Protein AF-A0A1F9LXV4-F1 (afdb_monomer_lite)

Foldseek 3Di:
DEAQEEEEAAAAEFEQCAPAPPDHGDASYEHAPPYDHHYPDDHYQDYPNYSYYHDPHADPLVVVLVLQVVQAPEEDQEADEQDEEADPVGAGEYEYQLCPHDPQSEHHYANYAYAAEYRYEGEYEYHHAAHYQAEYGYAAEYEYADDDPDAHEDAADYHYYHYYYYYHRYYYHHHVVSHVVNVVSRPSDDPPDDDDD

pLDDT: mean 82.82, std 13.89, range [36.34, 96.94]

Structure (mmCIF, N/CA/C/O backbone):
data_AF-A0A1F9LXV4-F1
#
_entry.id   AF-A0A1F9LXV4-F1
#
loop_
_atom_site.group_PDB
_atom_site.id
_atom_site.type_symbol
_atom_site.label_atom_id
_atom_site.label_alt_id
_atom_site.label_comp_id
_atom_site.label_asym_id
_atom_site.label_entity_id
_atom_site.label_seq_id
_atom_site.pdbx_PDB_ins_code
_atom_site.Cartn_x
_atom_site.Cartn_y
_atom_site.Cartn_z
_atom_site.occupancy
_atom_site.B_iso_or_equiv
_atom_site.auth_seq_id
_atom_site.auth_comp_id
_atom_site.auth_asym_id
_atom_site.auth_atom_id
_atom_site.pdbx_PDB_model_num
ATOM 1 N N . MET A 1 1 ? 3.860 -2.099 -8.292 1.00 78.19 1 MET A N 1
ATOM 2 C CA . MET A 1 1 ? 3.166 -0.912 -7.741 1.00 78.19 1 MET A CA 1
ATOM 3 C C . MET A 1 1 ? 2.270 -0.322 -8.818 1.00 78.19 1 MET A C 1
ATOM 5 O O . MET A 1 1 ? 2.638 -0.423 -9.981 1.00 78.19 1 MET A O 1
ATOM 9 N N . TYR A 1 2 ? 1.124 0.257 -8.463 1.00 79.62 2 TYR A N 1
ATOM 10 C CA . TYR A 1 2 ? 0.262 1.000 -9.390 1.00 79.62 2 TYR A CA 1
ATOM 11 C C . TYR A 1 2 ? -0.069 2.390 -8.835 1.00 79.62 2 TYR A C 1
ATOM 13 O O . TYR A 1 2 ? -0.392 2.497 -7.650 1.00 79.62 2 TYR A O 1
ATOM 21 N N . GLY A 1 3 ? -0.008 3.411 -9.693 1.00 72.38 3 GLY A N 1
ATOM 22 C CA . GLY A 1 3 ? -0.445 4.777 -9.396 1.00 72.38 3 GLY A CA 1
ATOM 23 C C . GLY A 1 3 ? -0.508 5.640 -10.657 1.00 72.38 3 GLY A C 1
ATOM 24 O O . GLY A 1 3 ? 0.256 5.417 -11.595 1.00 72.38 3 GLY A O 1
ATOM 25 N N . GLN A 1 4 ? -1.401 6.633 -10.691 1.00 63.88 4 GLN A N 1
ATOM 26 C CA . GLN A 1 4 ? -1.483 7.579 -11.811 1.00 63.88 4 GLN A CA 1
ATOM 27 C C . GLN A 1 4 ? -0.266 8.496 -11.904 1.00 63.88 4 GLN A C 1
ATOM 29 O O . GLN A 1 4 ? 0.018 8.992 -12.972 1.00 63.88 4 GLN A O 1
ATOM 34 N N . SER A 1 5 ? 0.490 8.732 -10.843 1.00 68.25 5 SER A N 1
ATOM 35 C CA . SER A 1 5 ? 1.807 9.358 -10.916 1.00 68.25 5 SER A CA 1
ATOM 36 C C . SER A 1 5 ? 2.632 8.900 -9.724 1.00 68.25 5 SER A C 1
ATOM 38 O O . SER A 1 5 ? 2.104 8.680 -8.633 1.00 68.25 5 SER A O 1
ATOM 40 N N . VAL A 1 6 ? 3.927 8.690 -9.933 1.00 69.75 6 VAL A N 1
ATOM 41 C CA . VAL A 1 6 ? 4.839 8.319 -8.850 1.00 69.75 6 VAL A CA 1
ATOM 42 C C . VAL A 1 6 ? 5.909 9.391 -8.781 1.00 69.75 6 VAL A C 1
ATOM 44 O O . VAL A 1 6 ? 6.641 9.613 -9.747 1.00 69.75 6 VAL A O 1
ATOM 47 N N . THR A 1 7 ? 5.976 10.049 -7.632 1.00 74.94 7 THR A N 1
ATOM 48 C CA . THR A 1 7 ? 6.984 11.058 -7.331 1.00 74.94 7 THR A CA 1
ATOM 49 C C . THR A 1 7 ? 7.929 10.467 -6.309 1.00 74.94 7 THR A C 1
ATOM 51 O O . THR A 1 7 ?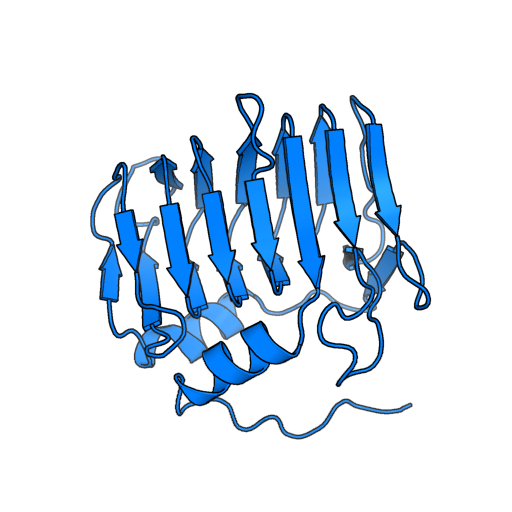 7.496 10.027 -5.247 1.00 74.94 7 THR A O 1
ATOM 54 N N . GLY A 1 8 ? 9.224 10.438 -6.607 1.00 67.06 8 GLY A N 1
ATOM 55 C CA . GLY A 1 8 ? 10.209 9.946 -5.650 1.00 67.06 8 GLY A CA 1
ATOM 56 C C . GLY A 1 8 ? 11.280 10.977 -5.324 1.00 67.06 8 GLY A C 1
ATOM 57 O O . GLY A 1 8 ? 11.899 11.564 -6.219 1.00 67.06 8 GLY A O 1
ATOM 58 N N . ASN A 1 9 ? 11.524 11.167 -4.029 1.00 70.25 9 ASN A N 1
ATOM 59 C CA . ASN A 1 9 ? 12.554 12.052 -3.502 1.00 70.25 9 ASN A CA 1
ATOM 60 C C . ASN A 1 9 ? 13.390 11.322 -2.436 1.00 70.25 9 ASN A C 1
ATOM 62 O O . ASN A 1 9 ? 12.967 11.158 -1.297 1.00 70.25 9 ASN A O 1
ATOM 66 N N . GLY A 1 10 ? 14.584 10.851 -2.801 1.00 72.50 10 GLY A N 1
ATOM 67 C CA . GLY A 1 10 ? 15.465 10.097 -1.902 1.00 72.50 10 GLY A CA 1
ATOM 68 C C . GLY A 1 10 ? 15.983 8.800 -2.522 1.00 72.50 10 GLY A C 1
ATOM 69 O O . GLY A 1 10 ? 16.285 8.770 -3.712 1.00 72.50 10 GLY A O 1
ATOM 70 N N . ASN A 1 11 ? 16.107 7.751 -1.703 1.00 77.88 11 ASN A N 1
ATOM 71 C CA . ASN A 1 11 ? 16.513 6.399 -2.093 1.00 77.88 11 ASN A CA 1
ATOM 72 C C . ASN A 1 11 ? 15.273 5.501 -2.161 1.00 77.88 11 ASN A C 1
ATOM 74 O O . ASN A 1 11 ? 14.955 4.783 -1.209 1.00 77.88 11 ASN A O 1
ATOM 78 N N . VAL A 1 12 ? 14.574 5.565 -3.290 1.00 81.69 12 VAL A N 1
ATOM 79 C CA . VAL A 1 12 ? 13.338 4.813 -3.515 1.00 81.69 12 VAL A CA 1
ATOM 80 C C . VAL A 1 12 ? 13.623 3.628 -4.432 1.00 81.69 12 VAL A C 1
ATOM 82 O O . VAL A 1 12 ? 14.219 3.785 -5.500 1.00 81.69 12 VAL A O 1
ATOM 85 N N . SER A 1 13 ? 13.185 2.438 -4.029 1.00 86.81 13 SER A N 1
ATOM 86 C CA . SER A 1 13 ? 13.331 1.206 -4.804 1.00 86.81 13 SER A CA 1
ATOM 87 C C . SER A 1 13 ? 11.993 0.498 -4.948 1.00 86.81 13 SER A C 1
ATOM 89 O O . SER A 1 13 ? 11.405 0.060 -3.964 1.00 86.81 13 SER A O 1
ATOM 91 N N . VAL A 1 14 ? 11.529 0.336 -6.182 1.00 86.88 14 VAL A N 1
ATOM 92 C CA . VAL A 1 14 ? 10.368 -0.490 -6.515 1.00 86.88 14 VAL A CA 1
ATOM 93 C C . VAL A 1 14 ? 10.850 -1.676 -7.341 1.00 86.88 14 VAL A C 1
ATOM 95 O O . VAL A 1 14 ? 11.444 -1.511 -8.409 1.00 86.88 14 VAL A O 1
ATOM 98 N N . VAL A 1 15 ? 10.609 -2.885 -6.846 1.00 89.62 15 VAL A N 1
ATOM 99 C CA . VAL A 1 15 ? 11.052 -4.132 -7.468 1.00 89.62 15 VAL A CA 1
ATOM 100 C C . VAL A 1 15 ? 9.829 -4.953 -7.853 1.00 89.62 15 VAL A C 1
ATOM 102 O O . VAL A 1 15 ? 9.020 -5.310 -7.003 1.00 89.62 15 VAL A O 1
ATOM 105 N N . GLY A 1 16 ? 9.686 -5.242 -9.145 1.00 87.12 16 GLY A N 1
ATOM 106 C CA . GLY A 1 16 ? 8.601 -6.067 -9.688 1.00 87.12 16 GLY A CA 1
ATOM 107 C C . GLY A 1 16 ? 8.964 -7.544 -9.864 1.00 87.12 16 GLY A C 1
ATOM 108 O O . GLY A 1 16 ? 8.101 -8.349 -10.211 1.00 87.12 16 GLY A O 1
ATOM 109 N N . ASN A 1 17 ? 10.227 -7.917 -9.632 1.00 88.38 17 ASN A N 1
ATOM 110 C CA . ASN A 1 17 ? 10.606 -9.325 -9.554 1.00 88.38 17 ASN A CA 1
ATOM 111 C C . ASN A 1 17 ? 9.899 -9.983 -8.377 1.00 88.38 17 ASN A C 1
ATOM 113 O O . ASN A 1 17 ? 9.922 -9.428 -7.281 1.00 88.38 17 ASN A O 1
ATOM 117 N N . ASP A 1 18 ? 9.308 -11.156 -8.601 1.00 90.38 18 ASP A N 1
ATOM 118 C CA . ASP A 1 18 ? 8.672 -11.890 -7.513 1.00 90.38 18 ASP A CA 1
ATOM 119 C C . ASP A 1 18 ? 9.720 -12.357 -6.503 1.00 90.38 18 ASP A C 1
ATOM 121 O O . ASP A 1 18 ? 10.547 -13.220 -6.798 1.00 90.38 18 ASP A O 1
ATOM 125 N N . ASN A 1 19 ? 9.663 -11.792 -5.300 1.00 90.19 19 ASN A N 1
ATOM 126 C CA . ASN A 1 19 ? 10.529 -12.156 -4.189 1.00 90.19 19 ASN A CA 1
ATOM 127 C C . ASN A 1 19 ? 10.299 -13.605 -3.734 1.00 90.19 19 ASN A C 1
ATOM 129 O O . ASN A 1 19 ? 11.235 -14.258 -3.273 1.00 90.19 19 ASN A O 1
ATOM 133 N N . CYS A 1 20 ? 9.080 -14.130 -3.907 1.00 90.44 20 CYS A N 1
ATOM 134 C CA . CYS A 1 20 ? 8.782 -15.518 -3.567 1.00 90.44 20 CYS A CA 1
ATOM 135 C C . CYS A 1 20 ? 9.197 -16.515 -4.665 1.00 90.44 20 CYS A C 1
ATOM 137 O O . CYS A 1 20 ? 9.366 -17.704 -4.391 1.00 90.44 20 CYS A O 1
ATOM 139 N N . GLY A 1 21 ? 9.365 -16.051 -5.907 1.00 89.19 21 GLY A N 1
ATOM 140 C CA . GLY A 1 21 ? 9.693 -16.886 -7.065 1.00 89.19 21 GLY A CA 1
ATOM 141 C C . GLY A 1 21 ? 8.620 -17.919 -7.436 1.00 89.19 21 GLY A C 1
ATOM 142 O O . GLY A 1 21 ? 8.941 -18.914 -8.086 1.00 89.19 21 GLY A O 1
ATOM 143 N N . VAL A 1 22 ? 7.372 -17.717 -7.002 1.00 88.69 22 VAL A N 1
ATOM 144 C CA . VAL A 1 22 ? 6.237 -18.616 -7.271 1.00 88.69 22 VAL A CA 1
ATOM 145 C C . VAL A 1 22 ? 5.436 -18.141 -8.476 1.00 88.69 22 VAL A C 1
ATOM 147 O O . VAL A 1 22 ? 5.021 -18.957 -9.297 1.00 88.69 22 VAL A O 1
ATOM 150 N N . GLU A 1 23 ? 5.240 -16.832 -8.598 1.00 90.00 23 GLU A N 1
ATOM 151 C CA . GLU A 1 23 ? 4.555 -16.215 -9.728 1.00 90.00 23 GLU A CA 1
ATOM 152 C C . GLU A 1 23 ? 5.561 -15.546 -10.668 1.00 90.00 23 GLU A C 1
ATOM 154 O O . GLU A 1 23 ? 6.729 -15.321 -10.343 1.00 90.00 23 GLU A O 1
ATOM 159 N N . SER A 1 24 ? 5.103 -15.211 -11.873 1.00 89.31 24 SER A N 1
ATOM 160 C CA . SER A 1 24 ? 5.925 -14.435 -12.803 1.00 89.31 24 SER A CA 1
ATOM 161 C C . SER A 1 24 ? 6.182 -13.028 -12.260 1.00 89.31 24 SER A C 1
ATOM 163 O O . SER A 1 24 ? 5.300 -12.417 -11.651 1.00 89.31 24 SER A O 1
ATOM 165 N N . SER A 1 25 ? 7.373 -12.492 -12.537 1.00 88.62 25 SER A N 1
ATOM 166 C CA . SER A 1 25 ? 7.667 -11.080 -12.295 1.00 88.62 25 SER A CA 1
ATOM 167 C C . SER A 1 25 ? 6.644 -10.189 -12.998 1.00 88.62 25 SER A C 1
ATOM 169 O O . SER A 1 25 ? 6.208 -10.475 -14.115 1.00 88.62 25 SER A O 1
ATOM 171 N N . VAL A 1 26 ? 6.306 -9.075 -12.360 1.00 87.56 26 VAL A N 1
ATOM 172 C CA . VAL A 1 26 ? 5.416 -8.043 -12.899 1.00 87.56 26 VAL A CA 1
ATOM 173 C C . VAL A 1 26 ? 6.212 -6.778 -13.203 1.00 87.56 26 VAL A C 1
ATOM 175 O O . VAL A 1 26 ? 7.309 -6.606 -12.662 1.00 87.56 26 VAL A O 1
ATOM 178 N N . PRO A 1 27 ? 5.711 -5.866 -14.050 1.00 86.81 27 PRO A N 1
ATOM 179 C CA . PRO A 1 27 ? 6.310 -4.545 -14.167 1.00 86.81 27 PRO A CA 1
ATOM 180 C C . PRO A 1 27 ? 6.423 -3.879 -12.792 1.00 86.81 27 PRO A C 1
ATOM 182 O O . PRO A 1 27 ? 5.498 -3.970 -11.979 1.00 86.81 27 PRO A O 1
ATOM 185 N N . ALA A 1 28 ? 7.561 -3.243 -12.500 1.00 84.62 28 ALA A N 1
ATOM 186 C CA . ALA A 1 28 ? 7.785 -2.687 -11.163 1.00 84.62 28 ALA A CA 1
ATOM 187 C C . ALA A 1 28 ? 6.763 -1.585 -10.842 1.00 84.62 28 ALA A C 1
ATOM 189 O O . ALA A 1 28 ? 6.169 -1.583 -9.758 1.00 84.62 28 ALA A O 1
ATOM 190 N N . ILE A 1 29 ? 6.493 -0.707 -11.810 1.00 84.88 29 ILE A N 1
ATOM 191 C CA . ILE A 1 29 ? 5.460 0.325 -11.713 1.00 84.88 29 ILE A CA 1
ATOM 192 C C . ILE A 1 29 ? 4.517 0.239 -12.919 1.00 84.88 29 ILE A C 1
ATOM 194 O O . ILE A 1 29 ? 4.960 0.142 -14.059 1.00 84.88 29 ILE A O 1
ATOM 198 N N . ALA A 1 30 ? 3.215 0.277 -12.666 1.00 83.06 30 ALA A N 1
ATOM 199 C CA . ALA A 1 30 ? 2.183 0.437 -13.679 1.00 83.06 30 ALA A CA 1
ATOM 200 C C . ALA A 1 30 ? 1.536 1.819 -13.531 1.00 83.06 30 ALA A C 1
ATOM 202 O O . ALA A 1 30 ? 1.171 2.200 -12.417 1.00 83.06 30 ALA A O 1
ATOM 203 N N . PHE A 1 31 ? 1.392 2.536 -14.641 1.00 80.62 31 PHE A N 1
ATOM 204 C CA . PHE A 1 31 ? 0.785 3.863 -14.701 1.00 80.62 31 PHE A CA 1
ATOM 205 C C . PHE A 1 31 ? -0.498 3.854 -15.523 1.00 80.62 31 PHE A C 1
ATOM 207 O O . PHE A 1 31 ? -0.708 2.965 -16.349 1.00 80.62 31 PHE A O 1
ATOM 214 N N . ASP A 1 32 ? -1.317 4.886 -15.354 1.00 74.81 32 ASP A N 1
ATOM 215 C CA . ASP A 1 32 ? -2.310 5.232 -16.368 1.00 74.81 32 ASP A CA 1
ATOM 216 C C . ASP A 1 32 ? -1.620 5.872 -17.576 1.00 74.81 32 ASP A C 1
ATOM 218 O O . ASP A 1 32 ? -0.597 6.547 -17.445 1.00 74.81 32 ASP A O 1
ATOM 222 N N . LEU A 1 33 ? -2.183 5.655 -18.766 1.00 63.03 33 LEU A N 1
ATOM 223 C CA . LEU A 1 33 ? -1.659 6.193 -20.022 1.00 63.03 33 LEU A CA 1
ATOM 224 C C . LEU A 1 33 ? -1.307 7.687 -19.930 1.00 63.03 33 LEU A C 1
ATOM 226 O O . LEU A 1 33 ? -2.155 8.522 -19.616 1.00 63.03 33 LEU A O 1
ATOM 230 N N . GLY A 1 34 ? -0.071 8.020 -20.314 1.00 60.69 34 GLY A N 1
ATOM 231 C CA . GLY A 1 34 ? 0.407 9.402 -20.434 1.00 60.69 34 GLY A CA 1
ATOM 232 C C . GLY A 1 34 ? 1.034 9.976 -19.167 1.00 60.69 34 GLY A C 1
ATOM 233 O O . GLY A 1 34 ? 1.410 11.148 -19.158 1.00 60.69 34 GLY A O 1
ATOM 234 N N . GLN A 1 35 ? 1.169 9.166 -18.124 1.00 68.25 35 GLN A N 1
ATOM 235 C CA . GLN A 1 35 ? 1.754 9.590 -16.866 1.00 68.25 35 GLN A CA 1
ATOM 236 C C . GLN A 1 35 ? 3.246 9.274 -16.801 1.00 68.25 35 GLN A C 1
ATOM 238 O O . GLN A 1 35 ? 3.773 8.474 -17.572 1.00 68.25 35 GLN A O 1
ATOM 243 N N . SER A 1 36 ? 3.960 9.953 -15.905 1.00 63.91 36 SER A N 1
ATOM 244 C CA . SER A 1 36 ? 5.408 9.792 -15.788 1.00 63.91 36 SER A CA 1
ATOM 245 C C . SER A 1 36 ? 5.859 9.626 -14.345 1.00 63.91 36 SER A C 1
ATOM 247 O O . SER A 1 36 ? 5.224 10.096 -13.400 1.00 63.91 36 SER A O 1
ATOM 249 N N . LEU A 1 37 ? 6.988 8.938 -14.199 1.00 67.56 37 LEU A N 1
ATOM 250 C CA . LEU A 1 37 ? 7.777 8.931 -12.980 1.00 67.56 37 LEU A CA 1
ATOM 251 C C . LEU A 1 37 ? 8.529 10.266 -12.911 1.00 67.56 37 LEU A C 1
ATOM 253 O O . LEU A 1 37 ? 9.449 10.484 -13.703 1.00 67.56 37 LEU A O 1
ATOM 257 N N . CYS A 1 38 ? 8.149 11.163 -12.002 1.00 65.38 38 CYS A N 1
ATOM 258 C CA . CYS A 1 38 ? 8.914 12.385 -11.773 1.00 65.38 38 CYS A CA 1
ATOM 259 C C . CYS A 1 38 ? 9.860 12.181 -10.578 1.00 65.38 38 CYS A C 1
ATOM 261 O O . CYS A 1 38 ? 9.470 11.779 -9.482 1.00 65.38 38 CYS A O 1
ATOM 263 N N . CYS A 1 39 ? 11.154 12.406 -10.805 1.00 60.53 39 CYS A N 1
ATOM 264 C CA . CYS A 1 39 ? 12.191 12.125 -9.817 1.00 60.53 39 CYS A CA 1
ATOM 265 C C . CYS A 1 39 ? 12.846 13.432 -9.368 1.00 60.53 39 CYS A C 1
ATOM 267 O O . CYS A 1 39 ? 13.505 14.096 -10.167 1.00 60.53 39 CYS A O 1
ATOM 269 N N . GLY A 1 40 ? 12.714 13.768 -8.083 1.00 55.88 40 GLY A N 1
ATOM 270 C CA . GLY A 1 40 ? 13.579 14.744 -7.408 1.00 55.88 40 GLY A CA 1
ATOM 271 C C . GLY A 1 40 ? 14.869 14.116 -6.854 1.00 55.88 40 GLY A C 1
ATOM 272 O O . GLY A 1 40 ? 15.773 14.842 -6.449 1.00 55.88 40 GLY A O 1
ATOM 273 N N . GLY A 1 41 ? 14.972 12.775 -6.853 1.00 59.12 41 GLY A N 1
ATOM 274 C CA . GLY A 1 41 ? 16.120 12.001 -6.354 1.00 59.12 41 GLY A CA 1
ATOM 275 C C . GLY A 1 41 ? 16.340 10.651 -7.064 1.00 59.12 41 GLY A C 1
ATOM 276 O O . GLY A 1 41 ? 15.868 10.440 -8.181 1.00 59.12 41 GLY A O 1
ATOM 277 N N . SER A 1 42 ? 17.070 9.729 -6.422 1.00 67.88 42 SER A N 1
ATOM 278 C CA . SER A 1 42 ? 17.418 8.397 -6.951 1.00 67.88 42 SER A CA 1
ATOM 279 C C . SER A 1 42 ? 16.254 7.409 -6.813 1.00 67.88 42 SER A C 1
ATOM 281 O O . SER A 1 42 ? 16.203 6.604 -5.881 1.00 67.88 42 SER A O 1
ATOM 283 N N . VAL A 1 43 ? 15.312 7.457 -7.754 1.00 75.31 43 VAL A N 1
ATOM 284 C CA . VAL A 1 43 ? 14.244 6.454 -7.867 1.00 75.31 43 VAL A CA 1
ATOM 285 C C . VAL A 1 43 ? 14.691 5.321 -8.780 1.00 75.31 43 VAL A C 1
ATOM 287 O O . VAL A 1 43 ? 15.112 5.554 -9.912 1.00 75.31 43 VAL A O 1
ATOM 290 N N . SER A 1 44 ? 14.578 4.087 -8.299 1.00 83.75 44 SER A N 1
ATOM 291 C CA . SER A 1 44 ? 14.875 2.877 -9.062 1.00 83.75 44 SER A CA 1
ATOM 292 C C . SER A 1 44 ? 13.626 2.011 -9.198 1.00 83.75 44 SER A C 1
ATOM 294 O O . SER A 1 44 ? 12.978 1.670 -8.213 1.00 83.75 44 SER A O 1
ATOM 296 N N . ALA A 1 45 ? 13.285 1.659 -10.435 1.00 84.50 45 ALA A N 1
ATOM 297 C CA . ALA A 1 45 ? 12.219 0.722 -10.766 1.00 84.50 45 ALA A CA 1
ATOM 298 C C . ALA A 1 45 ? 12.841 -0.445 -11.541 1.00 84.50 45 ALA A C 1
ATOM 300 O O . ALA A 1 45 ? 13.417 -0.234 -12.609 1.00 84.50 45 ALA A O 1
ATOM 301 N N . THR A 1 46 ? 12.792 -1.664 -10.997 1.00 87.81 46 THR A N 1
ATOM 302 C CA . THR A 1 46 ? 13.493 -2.820 -11.584 1.00 87.81 46 THR A CA 1
ATOM 303 C C . THR A 1 46 ? 12.622 -4.070 -11.626 1.00 87.81 46 THR A C 1
ATOM 305 O O . THR A 1 46 ? 11.968 -4.432 -10.652 1.00 87.81 46 THR A O 1
ATOM 308 N N . SER A 1 47 ? 12.596 -4.747 -12.773 1.00 89.12 47 SER A N 1
ATOM 309 C CA . SER A 1 47 ? 11.952 -6.052 -12.942 1.00 89.12 47 SER A CA 1
ATOM 310 C C . SER A 1 47 ? 12.392 -6.690 -14.258 1.00 89.12 47 SER A C 1
ATOM 312 O O . SER A 1 47 ? 12.628 -5.984 -15.240 1.00 89.12 47 SER A O 1
ATOM 314 N N . SER A 1 48 ? 12.451 -8.021 -14.305 1.00 88.06 48 SER A N 1
ATOM 315 C CA . SER A 1 48 ? 12.634 -8.790 -15.539 1.00 88.06 48 SER A CA 1
ATOM 316 C C . SER A 1 48 ? 11.443 -8.668 -16.496 1.00 88.06 48 SER A C 1
ATOM 318 O O . SER A 1 48 ? 11.610 -8.882 -17.693 1.00 88.06 48 SER A O 1
ATOM 320 N N . ALA A 1 49 ? 10.269 -8.273 -15.995 1.00 84.94 49 ALA A N 1
ATOM 321 C CA . ALA A 1 49 ? 9.073 -7.999 -16.793 1.00 84.94 49 ALA A CA 1
ATOM 322 C C . ALA A 1 49 ? 8.965 -6.532 -17.260 1.00 84.94 49 ALA A C 1
ATOM 324 O O . ALA A 1 49 ? 7.969 -6.155 -17.873 1.00 84.94 49 ALA A O 1
ATOM 325 N N . GLY A 1 50 ? 9.983 -5.708 -16.985 1.00 85.81 50 GLY A N 1
ATOM 326 C CA . GLY A 1 50 ? 10.036 -4.292 -17.355 1.00 85.81 50 GLY A CA 1
ATOM 327 C C . GLY A 1 50 ? 9.958 -3.355 -16.149 1.00 85.81 50 GLY A C 1
ATOM 328 O O . GLY A 1 50 ? 9.265 -3.615 -15.168 1.00 85.81 50 GLY A O 1
ATOM 329 N N . ALA A 1 51 ? 10.688 -2.240 -16.203 1.00 83.69 51 ALA A N 1
ATOM 330 C CA . ALA A 1 51 ? 10.680 -1.252 -15.124 1.00 83.69 51 ALA A CA 1
ATOM 331 C C . ALA A 1 51 ? 9.298 -0.602 -14.963 1.00 83.69 51 ALA A C 1
ATOM 333 O O . ALA A 1 51 ? 8.797 -0.464 -13.847 1.00 83.69 51 ALA A O 1
ATOM 334 N N . THR A 1 52 ? 8.673 -0.240 -16.082 1.00 83.50 52 THR A N 1
ATOM 335 C CA . THR A 1 52 ? 7.391 0.460 -16.108 1.00 83.50 52 THR A CA 1
ATOM 336 C C . THR A 1 52 ? 6.479 -0.094 -17.200 1.00 83.50 52 THR A C 1
ATOM 338 O O . THR A 1 52 ? 6.959 -0.646 -18.193 1.00 83.50 52 THR A O 1
ATOM 341 N N . ILE A 1 53 ? 5.168 0.060 -17.026 1.00 84.06 53 ILE A N 1
ATOM 342 C CA . ILE A 1 53 ? 4.156 -0.211 -18.053 1.00 84.06 53 ILE A CA 1
ATOM 343 C C . ILE A 1 53 ? 3.059 0.856 -18.006 1.00 84.06 53 ILE A C 1
ATOM 345 O O . ILE A 1 53 ? 2.660 1.274 -16.920 1.00 84.06 53 ILE A O 1
ATOM 349 N N . ASP A 1 54 ? 2.539 1.240 -19.170 1.00 82.81 54 ASP A N 1
ATOM 350 C CA . ASP A 1 54 ? 1.328 2.054 -19.273 1.00 82.81 54 ASP A CA 1
ATOM 351 C C . ASP A 1 54 ? 0.112 1.142 -19.437 1.00 82.81 54 ASP A C 1
ATOM 353 O O . ASP A 1 54 ? 0.059 0.296 -20.339 1.00 82.81 54 ASP A O 1
ATOM 357 N N . LEU A 1 55 ? -0.879 1.301 -18.565 1.00 80.00 55 LEU A N 1
ATOM 358 C CA . LEU A 1 55 ? -2.132 0.570 -18.645 1.00 80.00 55 LEU A CA 1
ATOM 359 C C . LEU A 1 55 ? -3.072 1.228 -19.658 1.00 80.00 55 LEU A C 1
ATOM 361 O O . LEU A 1 55 ? -3.271 2.440 -19.617 1.00 80.00 55 LEU A O 1
ATOM 365 N N . PRO A 1 56 ? -3.730 0.438 -20.526 1.00 77.44 56 PRO A N 1
ATOM 366 C CA . PRO A 1 56 ? -4.601 0.961 -21.578 1.00 77.44 56 PRO A CA 1
ATOM 367 C C . PRO A 1 56 ? -5.873 1.645 -21.051 1.00 77.44 56 PRO A C 1
ATOM 369 O O . PRO A 1 56 ? -6.566 2.314 -21.815 1.00 77.44 56 PRO A O 1
ATOM 372 N N . ALA A 1 57 ? -6.202 1.447 -19.775 1.00 78.81 57 ALA A N 1
ATOM 373 C CA . ALA A 1 57 ? -7.282 2.112 -19.065 1.00 78.81 57 ALA A CA 1
ATOM 374 C C . ALA A 1 57 ? -6.952 2.166 -17.560 1.00 78.81 57 ALA A C 1
ATOM 376 O O . ALA A 1 57 ? -6.259 1.261 -17.080 1.00 78.81 57 ALA A O 1
ATOM 377 N N . PRO A 1 58 ? -7.477 3.163 -16.825 1.00 75.31 58 PRO A N 1
ATOM 378 C CA . PRO A 1 58 ? -7.336 3.242 -15.375 1.00 75.31 58 PRO A CA 1
ATOM 379 C C . PRO A 1 58 ? -7.877 2.011 -14.649 1.00 75.31 58 PRO A C 1
ATOM 381 O O . PRO A 1 58 ? -8.884 1.425 -15.063 1.00 75.31 58 PRO A O 1
ATOM 384 N N . LEU A 1 59 ? -7.243 1.640 -13.535 1.00 81.12 59 LEU A N 1
ATOM 385 C CA . LEU A 1 59 ? -7.791 0.635 -12.629 1.00 81.12 59 LEU A CA 1
ATOM 386 C C . LEU A 1 59 ? -8.899 1.254 -11.771 1.00 81.12 59 LEU A C 1
ATOM 388 O O . LEU A 1 59 ? -8.747 2.341 -11.217 1.00 81.12 59 LEU A O 1
ATOM 392 N N . ASP A 1 60 ? -10.005 0.528 -11.603 1.00 83.62 60 ASP A N 1
ATOM 393 C CA . ASP A 1 60 ? -11.088 0.919 -10.696 1.00 83.62 60 ASP A CA 1
ATOM 394 C C . ASP A 1 60 ? -10.701 0.643 -9.230 1.00 83.62 60 ASP A C 1
ATOM 396 O O . ASP A 1 60 ? -11.120 -0.342 -8.614 1.00 83.62 60 ASP A O 1
ATOM 400 N N . ILE A 1 61 ? -9.836 1.499 -8.677 1.00 85.00 61 ILE A N 1
ATOM 401 C CA . ILE A 1 61 ? -9.361 1.384 -7.292 1.00 85.00 61 ILE A CA 1
ATOM 402 C C . ILE A 1 61 ? -10.500 1.622 -6.297 1.00 85.00 61 ILE A C 1
ATOM 404 O O . ILE A 1 61 ? -10.604 0.900 -5.306 1.00 85.00 61 ILE A O 1
ATOM 408 N N . ALA A 1 62 ? -11.396 2.569 -6.577 1.00 83.69 62 ALA A N 1
ATOM 409 C CA . ALA A 1 62 ? -12.556 2.840 -5.732 1.00 83.69 62 ALA A CA 1
ATOM 410 C C . ALA A 1 62 ? -13.501 1.627 -5.654 1.00 83.69 62 ALA A C 1
ATOM 412 O O . ALA A 1 62 ? -13.892 1.214 -4.558 1.00 83.69 62 ALA A O 1
ATOM 413 N N . GLY A 1 63 ? -13.808 0.998 -6.793 1.00 83.31 63 GLY A N 1
ATOM 414 C CA . GLY A 1 63 ? -14.568 -0.250 -6.835 1.00 83.31 63 GLY A CA 1
ATOM 415 C C . GLY A 1 63 ? -13.847 -1.390 -6.118 1.00 83.31 63 GLY A C 1
ATOM 416 O O . GLY A 1 63 ? -14.478 -2.183 -5.415 1.00 83.31 63 GLY A O 1
ATOM 417 N N . ARG A 1 64 ? -12.511 -1.442 -6.205 1.00 85.44 64 ARG A N 1
ATOM 418 C CA . ARG A 1 64 ? -11.712 -2.429 -5.473 1.00 85.44 64 ARG A CA 1
ATOM 419 C C . ARG A 1 64 ? -11.789 -2.241 -3.961 1.00 85.44 64 ARG A C 1
ATOM 421 O O . ARG A 1 64 ? -12.031 -3.228 -3.267 1.00 85.44 64 ARG A O 1
ATOM 428 N N . VAL A 1 65 ? -11.643 -1.014 -3.461 1.00 86.31 65 VAL A N 1
ATOM 429 C CA . VAL A 1 65 ? -11.842 -0.673 -2.042 1.00 86.31 65 VAL A CA 1
ATOM 430 C C . VAL A 1 65 ? -13.230 -1.129 -1.593 1.00 86.31 65 VAL A C 1
ATOM 432 O O . VAL A 1 65 ? -13.332 -1.946 -0.680 1.00 86.31 65 VAL A O 1
ATOM 435 N N . ALA A 1 66 ? -14.282 -0.722 -2.310 1.00 85.56 66 ALA A N 1
ATOM 436 C CA . ALA A 1 66 ? -15.661 -1.085 -1.985 1.00 85.56 66 ALA A CA 1
ATOM 437 C C . ALA A 1 66 ? -15.900 -2.605 -1.962 1.00 85.56 66 ALA A C 1
ATOM 439 O O . ALA A 1 66 ? -16.634 -3.102 -1.109 1.00 85.56 66 ALA A O 1
ATOM 440 N N . SER A 1 67 ? -15.266 -3.357 -2.868 1.00 84.94 67 SER A N 1
ATOM 441 C CA . SER A 1 67 ? -15.391 -4.819 -2.911 1.00 84.94 67 SER A CA 1
ATOM 442 C C . SER A 1 67 ? -14.730 -5.529 -1.725 1.00 84.94 67 SER A C 1
ATOM 444 O O . SER A 1 67 ? -15.138 -6.636 -1.378 1.00 84.94 67 SER A O 1
ATOM 446 N N . LEU A 1 68 ? -13.731 -4.903 -1.093 1.00 85.19 68 LEU A N 1
ATOM 447 C CA . LEU A 1 68 ? -12.919 -5.525 -0.047 1.00 85.19 68 LEU A CA 1
ATOM 448 C C . LEU A 1 68 ? -13.267 -5.059 1.363 1.00 85.19 68 LEU A C 1
ATOM 450 O O . LEU A 1 68 ? -13.061 -5.829 2.301 1.00 85.19 68 LEU A O 1
ATOM 454 N N . THR A 1 69 ? -13.850 -3.867 1.520 1.00 85.19 69 THR A N 1
ATOM 455 C CA . THR A 1 69 ? -14.349 -3.359 2.809 1.00 85.19 69 THR A CA 1
ATOM 456 C C . THR A 1 69 ? -15.220 -4.371 3.573 1.00 85.19 69 THR A C 1
ATOM 458 O O . THR A 1 69 ? -15.016 -4.512 4.778 1.00 85.19 69 THR A O 1
ATOM 461 N N . PRO A 1 70 ? -16.126 -5.154 2.944 1.00 86.62 70 PRO A N 1
ATOM 462 C CA . PRO A 1 70 ? -16.922 -6.151 3.667 1.00 86.62 70 PRO A CA 1
ATOM 463 C C . PRO A 1 70 ? -16.103 -7.253 4.357 1.00 86.62 70 PRO A C 1
ATOM 465 O O . PRO A 1 70 ? -16.625 -7.932 5.235 1.00 86.62 70 PRO A O 1
ATOM 468 N N . SER A 1 71 ? -14.840 -7.441 3.965 1.00 85.69 71 SER A N 1
ATOM 469 C CA . SER A 1 71 ? -13.944 -8.461 4.523 1.00 85.69 71 SER A CA 1
ATOM 470 C C . SER A 1 71 ? -13.064 -7.943 5.663 1.00 85.69 71 SER A C 1
ATOM 472 O O . SER A 1 71 ? -12.178 -8.669 6.111 1.00 85.69 71 SER A O 1
ATOM 474 N N . GLN A 1 72 ? -13.270 -6.700 6.114 1.00 89.75 72 GLN A N 1
ATOM 475 C CA . GLN A 1 72 ? -12.488 -6.096 7.191 1.00 89.75 72 GLN A CA 1
ATOM 476 C C . GLN A 1 72 ? -12.556 -6.921 8.486 1.00 89.75 72 GLN A C 1
ATOM 478 O O . GLN A 1 72 ? -13.629 -7.307 8.951 1.00 89.75 72 GLN A O 1
ATOM 483 N N . THR A 1 73 ? -11.395 -7.169 9.081 1.00 92.25 73 THR A N 1
ATOM 484 C CA . THR A 1 73 ? -11.239 -7.779 10.408 1.00 92.25 73 THR A CA 1
ATOM 485 C C . THR A 1 73 ? -10.910 -6.737 11.466 1.00 92.25 73 THR A C 1
ATOM 487 O O . THR A 1 73 ? -11.219 -6.937 12.637 1.00 92.25 73 THR A O 1
ATOM 490 N N . ASP A 1 74 ? -10.302 -5.629 11.046 1.00 94.31 74 ASP A N 1
ATOM 491 C CA . ASP A 1 74 ? -9.818 -4.558 11.902 1.00 94.31 74 ASP A CA 1
ATOM 492 C C . ASP A 1 74 ? -10.196 -3.212 11.278 1.00 94.31 74 ASP A C 1
ATOM 494 O O . ASP A 1 74 ? -10.151 -3.052 10.056 1.00 94.31 74 ASP A O 1
ATOM 498 N N . VAL A 1 75 ? -10.579 -2.247 12.117 1.00 94.75 75 VAL A N 1
ATOM 499 C CA . VAL A 1 75 ? -10.973 -0.904 11.677 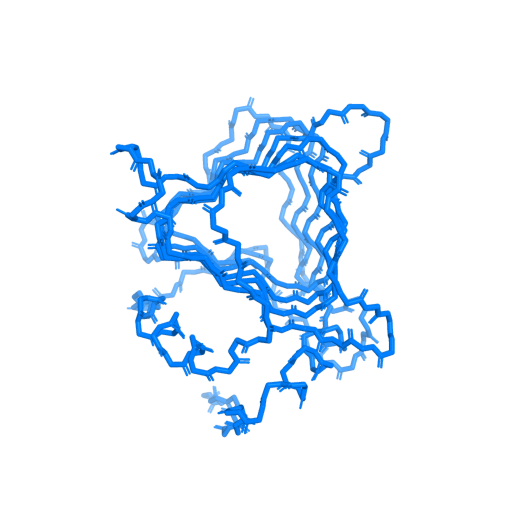1.00 94.75 75 VAL A CA 1
ATOM 500 C C . VAL A 1 75 ? -10.123 0.134 12.393 1.00 94.75 75 VAL A C 1
ATOM 502 O O . VAL A 1 75 ? -10.069 0.155 13.623 1.00 94.75 75 VAL A O 1
ATOM 505 N N . ILE A 1 76 ? -9.478 1.001 11.617 1.00 94.75 76 ILE A N 1
ATOM 506 C CA . ILE A 1 76 ? -8.758 2.172 12.115 1.00 94.75 76 ILE A CA 1
ATOM 507 C C . ILE A 1 76 ? -9.727 3.350 12.128 1.00 94.75 76 ILE A C 1
ATOM 509 O O . ILE A 1 76 ? -10.338 3.670 11.108 1.00 94.75 76 ILE A O 1
ATOM 513 N N . THR A 1 77 ? -9.868 3.990 13.287 1.00 94.44 77 THR A N 1
ATOM 514 C CA . THR A 1 77 ? -10.814 5.099 13.500 1.00 94.44 77 THR A CA 1
ATOM 515 C C . THR A 1 77 ? -10.139 6.405 13.914 1.00 94.44 77 THR A C 1
ATOM 517 O O . THR A 1 77 ? -10.834 7.343 14.291 1.00 94.44 77 THR A O 1
ATOM 520 N N . ALA A 1 78 ? -8.809 6.447 13.929 1.00 93.69 78 ALA A N 1
ATOM 521 C CA . ALA A 1 78 ? -8.014 7.630 14.229 1.00 93.69 78 ALA A CA 1
ATOM 522 C C . ALA A 1 78 ? -6.569 7.407 13.774 1.00 93.69 78 ALA A C 1
ATOM 524 O O . ALA A 1 78 ? -6.120 6.258 13.693 1.00 93.69 78 ALA A O 1
ATOM 525 N N . ASP A 1 79 ? -5.850 8.505 13.570 1.00 94.69 79 ASP A N 1
ATOM 526 C CA . ASP A 1 79 ? -4.402 8.500 13.379 1.00 94.69 79 ASP A CA 1
ATOM 527 C C . ASP A 1 79 ? -3.707 7.821 14.553 1.00 94.69 79 ASP A C 1
ATOM 529 O O . ASP A 1 79 ? -4.145 7.893 15.712 1.00 94.69 79 ASP A O 1
ATOM 533 N N . ALA A 1 80 ? -2.614 7.127 14.259 1.00 92.62 80 ALA A N 1
ATOM 534 C CA . ALA A 1 80 ? -2.016 6.252 15.246 1.00 92.62 80 ALA A CA 1
ATOM 535 C C . ALA A 1 80 ? -0.534 5.991 15.011 1.00 92.62 80 ALA A C 1
ATOM 537 O O . ALA A 1 80 ? -0.001 6.053 13.905 1.00 92.62 80 ALA A O 1
ATOM 538 N N . ASN A 1 81 ? 0.133 5.638 16.108 1.00 93.56 81 ASN A N 1
ATOM 539 C CA . ASN A 1 81 ? 1.559 5.369 16.133 1.00 93.56 81 ASN A CA 1
ATOM 540 C C . ASN A 1 81 ? 1.825 3.961 16.676 1.00 93.56 81 ASN A C 1
ATOM 542 O O . ASN A 1 81 ? 1.150 3.519 17.606 1.00 93.56 81 ASN A O 1
ATOM 546 N N . ASN A 1 82 ? 2.862 3.301 16.162 1.00 92.75 82 ASN A N 1
ATOM 547 C CA . ASN A 1 82 ? 3.371 2.007 16.624 1.00 92.75 82 ASN A CA 1
ATOM 548 C C . ASN A 1 82 ? 2.318 0.887 16.601 1.00 92.75 82 ASN A C 1
ATOM 550 O O . ASN A 1 82 ? 2.196 0.107 17.549 1.00 92.75 82 ASN A O 1
ATOM 554 N N . LEU A 1 83 ? 1.543 0.819 15.518 1.00 93.81 83 LEU A N 1
ATOM 555 C CA . LEU A 1 83 ? 0.506 -0.191 15.344 1.00 93.81 83 LEU A CA 1
ATOM 556 C C . LEU A 1 83 ? 1.064 -1.497 14.775 1.00 93.81 83 LEU A C 1
ATOM 558 O O . LEU A 1 83 ? 1.963 -1.506 13.934 1.00 93.81 83 LEU A O 1
ATOM 562 N N . THR A 1 84 ? 0.486 -2.612 15.222 1.00 95.88 84 THR A N 1
ATOM 563 C CA . THR A 1 84 ? 0.741 -3.947 14.671 1.00 95.88 84 THR A CA 1
ATOM 564 C C . THR A 1 84 ? -0.573 -4.619 14.300 1.00 95.88 84 THR A C 1
ATOM 566 O O . THR A 1 84 ? -1.440 -4.766 15.159 1.00 95.88 84 THR A O 1
ATOM 569 N N . TYR A 1 85 ? -0.699 -5.068 13.049 1.00 96.00 85 TYR A N 1
ATOM 570 C CA . TYR A 1 85 ? -1.863 -5.818 12.570 1.00 96.00 85 TYR A CA 1
ATOM 571 C C . TYR A 1 85 ? -1.480 -7.190 12.032 1.00 96.00 85 TYR A C 1
ATOM 573 O O . TYR A 1 85 ? -0.672 -7.315 11.113 1.00 96.00 85 TYR A O 1
ATOM 581 N N . GLY A 1 86 ? -2.114 -8.229 12.567 1.00 95.25 86 GLY A N 1
ATOM 582 C CA . GLY A 1 86 ? -1.863 -9.598 12.140 1.00 95.25 86 GLY A CA 1
ATOM 583 C C . GLY A 1 86 ? -0.456 -10.101 12.468 1.00 95.25 86 GLY A C 1
ATOM 584 O O . GLY A 1 86 ? 0.279 -9.540 13.280 1.00 95.25 86 GLY A O 1
ATOM 585 N N . SER A 1 87 ? -0.099 -11.219 11.848 1.00 95.44 87 SER A N 1
ATOM 586 C CA . SER A 1 87 ? 1.195 -11.883 11.982 1.00 95.44 87 SER A CA 1
ATOM 587 C C . SER A 1 87 ? 1.466 -12.775 10.768 1.00 95.44 87 SER A C 1
ATOM 589 O O . SER A 1 87 ? 0.569 -13.036 9.968 1.00 95.44 87 SER A O 1
ATOM 591 N N . ALA A 1 88 ? 2.670 -13.347 10.680 1.00 93.44 88 ALA A N 1
ATOM 592 C CA . ALA A 1 88 ? 3.042 -14.298 9.626 1.00 93.44 88 ALA A CA 1
ATOM 593 C C . ALA A 1 88 ? 2.140 -15.552 9.541 1.00 93.44 88 ALA A C 1
ATOM 595 O O 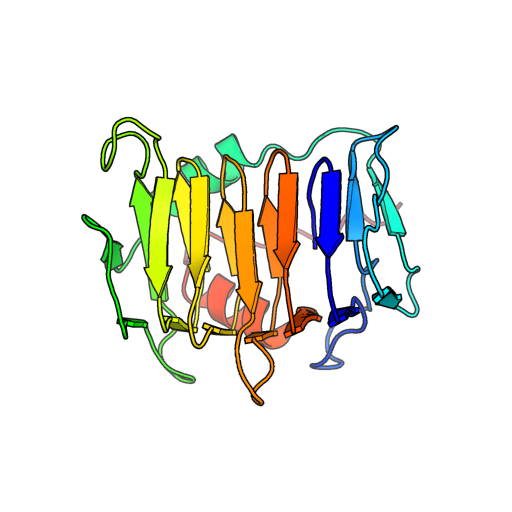. ALA A 1 88 ? 2.211 -16.298 8.563 1.00 93.44 88 ALA A O 1
ATOM 596 N N . THR A 1 89 ? 1.302 -15.802 10.552 1.00 92.81 89 THR A N 1
ATOM 597 C CA . THR A 1 89 ? 0.325 -16.901 10.593 1.00 92.81 89 THR A CA 1
ATOM 598 C C . THR A 1 89 ? -1.131 -16.429 10.654 1.00 92.81 89 THR A C 1
ATOM 600 O O . THR A 1 89 ? -2.029 -17.265 10.644 1.00 92.81 89 THR A O 1
ATOM 603 N N . ASP A 1 90 ? -1.378 -15.121 10.732 1.00 93.44 90 ASP A N 1
ATOM 604 C CA . ASP A 1 90 ? -2.710 -14.530 10.909 1.00 93.44 90 ASP A CA 1
ATOM 605 C C . ASP A 1 90 ? -2.801 -13.216 10.125 1.00 93.44 90 ASP A C 1
ATOM 607 O O . ASP A 1 90 ? -2.468 -12.149 10.639 1.00 93.44 90 ASP A O 1
ATOM 611 N N . TYR A 1 91 ? -3.189 -13.305 8.853 1.00 94.62 91 TYR A N 1
ATOM 612 C CA . TYR A 1 91 ? -3.289 -12.148 7.963 1.00 94.62 91 TYR A CA 1
ATOM 613 C C . TYR A 1 91 ? -4.639 -11.467 8.171 1.00 94.62 91 TYR A C 1
ATOM 615 O O . TYR A 1 91 ? -5.675 -12.128 8.231 1.00 94.62 91 TYR A O 1
ATOM 623 N N . ARG A 1 92 ? -4.626 -10.138 8.253 1.00 94.38 92 ARG A N 1
ATOM 624 C CA . ARG A 1 92 ? -5.791 -9.317 8.591 1.00 94.38 92 ARG A CA 1
ATOM 625 C C . ARG A 1 92 ? -6.205 -8.417 7.437 1.00 94.38 92 ARG A C 1
ATOM 627 O O . ARG A 1 92 ? -5.380 -7.991 6.635 1.00 94.38 92 ARG A O 1
ATOM 634 N N . THR A 1 93 ? -7.493 -8.106 7.357 1.00 94.19 93 THR A N 1
ATOM 635 C CA . THR A 1 93 ? -7.983 -7.056 6.458 1.00 94.19 93 THR A CA 1
ATOM 636 C C . THR A 1 93 ? -8.240 -5.820 7.305 1.00 94.19 93 THR A C 1
ATOM 638 O O . THR A 1 93 ? -9.210 -5.766 8.057 1.00 94.19 93 THR A O 1
ATOM 641 N N . VAL A 1 94 ? -7.345 -4.847 7.211 1.00 95.62 94 VAL A N 1
ATOM 642 C CA . VAL A 1 94 ? -7.394 -3.603 7.974 1.00 95.62 94 VAL A CA 1
ATOM 643 C C . VAL A 1 94 ? -8.059 -2.545 7.111 1.00 95.62 94 VAL A C 1
ATOM 645 O O . VAL A 1 94 ? -7.602 -2.286 6.000 1.00 95.62 94 VAL A O 1
ATOM 648 N N . TYR A 1 95 ? -9.137 -1.946 7.603 1.00 95.81 95 TYR A N 1
ATOM 649 C CA . TYR A 1 95 ? -9.884 -0.923 6.881 1.00 95.81 95 TYR A CA 1
ATOM 650 C C . TYR A 1 95 ? -9.871 0.416 7.611 1.00 95.81 95 TYR A C 1
ATOM 652 O O . TYR A 1 95 ? -9.956 0.477 8.838 1.00 95.81 95 TYR A O 1
ATOM 660 N N . CYS A 1 96 ? -9.840 1.494 6.836 1.00 95.62 96 CYS A N 1
ATOM 661 C CA . CYS A 1 96 ? -10.085 2.840 7.315 1.00 95.62 96 CYS A CA 1
ATOM 662 C C . CYS A 1 96 ? -10.931 3.639 6.316 1.00 95.62 96 CYS A C 1
ATOM 664 O O . CYS A 1 96 ? -10.666 3.615 5.112 1.00 95.62 96 CYS A O 1
ATOM 666 N N . ASP A 1 97 ? -11.917 4.382 6.826 1.00 95.75 97 ASP A N 1
ATOM 667 C CA . ASP A 1 97 ? -12.595 5.440 6.075 1.00 95.75 97 ASP A CA 1
ATOM 668 C C . ASP A 1 97 ? -12.009 6.802 6.471 1.00 95.75 97 ASP A C 1
ATOM 670 O O . ASP A 1 97 ? -12.549 7.495 7.331 1.00 95.75 97 ASP A O 1
ATOM 674 N N . ALA A 1 98 ? -10.883 7.173 5.860 1.00 94.75 98 ALA A N 1
ATOM 675 C CA . ALA A 1 98 ? -10.200 8.439 6.116 1.00 94.75 98 ALA A CA 1
ATOM 676 C C . ALA A 1 98 ? -11.064 9.653 5.735 1.00 94.75 98 ALA A C 1
ATOM 678 O O . ALA A 1 98 ? -10.949 10.705 6.359 1.00 94.75 98 ALA A O 1
ATOM 679 N N . THR A 1 99 ? -12.034 9.485 4.821 1.00 93.00 99 THR A N 1
ATOM 680 C CA . THR A 1 99 ? -12.966 10.562 4.426 1.00 93.00 99 THR A CA 1
ATOM 681 C C . THR A 1 99 ? -13.827 11.103 5.569 1.00 93.00 99 THR A C 1
ATOM 683 O O . THR A 1 99 ? -14.412 12.178 5.440 1.00 93.00 99 THR A O 1
ATOM 686 N N . VAL A 1 100 ? -13.916 10.369 6.684 1.00 92.19 100 VAL A N 1
ATOM 687 C CA . VAL A 1 100 ? -14.626 10.796 7.898 1.00 92.19 100 VAL A CA 1
ATOM 688 C C . VAL A 1 100 ? -13.705 10.986 9.108 1.00 92.19 100 VAL A C 1
ATOM 690 O O . VAL A 1 100 ? -14.205 11.319 10.182 1.00 92.19 100 VAL A O 1
ATOM 693 N N . LEU A 1 101 ? -12.392 10.769 8.963 1.00 88.88 101 LEU A N 1
ATOM 694 C CA . LEU A 1 101 ? -11.423 10.914 10.054 1.00 88.88 101 LEU A CA 1
ATOM 695 C C . LEU A 1 101 ? -10.989 12.359 10.260 1.00 88.88 101 LEU A C 1
ATOM 697 O O . LEU A 1 101 ? -11.010 12.863 11.382 1.00 88.88 101 LEU A O 1
ATOM 701 N N . SER A 1 102 ? -10.601 13.015 9.172 1.00 82.25 102 SER A N 1
ATOM 702 C CA . SER A 1 102 ? -10.011 14.347 9.185 1.00 82.25 102 SER A CA 1
ATOM 703 C C . SER A 1 102 ? -10.625 15.209 8.074 1.00 82.25 102 SER A C 1
ATOM 705 O O . SER A 1 102 ? -11.135 14.678 7.084 1.00 82.25 102 SER A O 1
ATOM 707 N N . PRO A 1 103 ? -10.611 16.550 8.207 1.00 84.88 103 PRO A N 1
ATOM 708 C CA . PRO A 1 103 ? -11.018 17.451 7.125 1.00 84.88 103 PRO A CA 1
ATOM 709 C C . PRO A 1 103 ? -10.218 17.238 5.835 1.00 84.88 103 PRO A C 1
ATOM 711 O O . PRO A 1 103 ? -10.761 17.412 4.743 1.00 84.88 103 PRO A O 1
ATOM 714 N N . ASP A 1 104 ? -8.958 16.830 5.985 1.00 86.94 104 ASP A N 1
ATOM 715 C CA . ASP A 1 104 ? -8.022 16.564 4.894 1.00 86.94 104 ASP A CA 1
ATOM 716 C C . ASP A 1 104 ? -8.232 15.171 4.272 1.00 86.94 104 ASP A C 1
ATOM 718 O O . ASP A 1 104 ? -7.679 14.875 3.220 1.00 86.94 104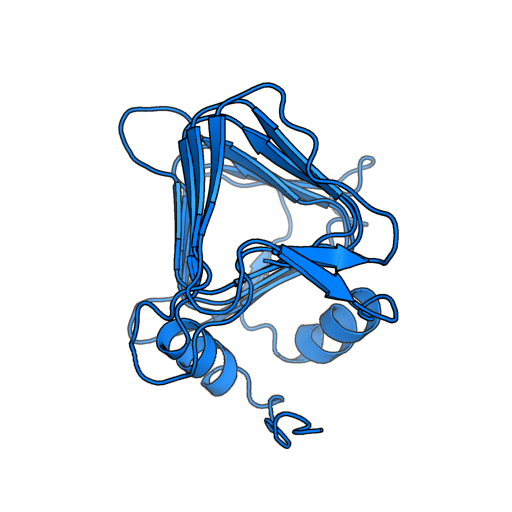 ASP A O 1
ATOM 722 N N . GLN A 1 105 ? -9.119 14.353 4.859 1.00 92.56 105 GLN A N 1
ATOM 723 C CA . GLN A 1 105 ? -9.489 13.012 4.392 1.00 92.56 105 GLN A CA 1
ATOM 724 C C . GLN A 1 105 ? -8.304 12.041 4.328 1.00 92.56 105 GLN A C 1
ATOM 726 O O . GLN A 1 105 ? -8.310 11.093 3.539 1.00 92.56 105 GLN A O 1
ATOM 731 N N . GLU A 1 106 ? -7.313 12.281 5.179 1.00 94.88 106 GLU A N 1
ATOM 732 C CA . GLU A 1 106 ? -6.054 11.554 5.275 1.00 94.88 106 GLU A CA 1
ATOM 733 C C . GLU A 1 106 ? -6.008 10.743 6.574 1.00 94.88 106 GLU A C 1
ATOM 735 O O . GLU A 1 106 ? -6.531 11.176 7.608 1.00 94.88 106 GLU A O 1
ATOM 740 N N . LEU A 1 107 ? -5.433 9.542 6.486 1.00 96.00 107 LEU A N 1
ATOM 741 C CA . LEU A 1 107 ? -5.055 8.719 7.627 1.00 96.00 107 LEU A CA 1
ATOM 742 C C . LEU A 1 107 ? -3.540 8.788 7.823 1.00 96.00 107 LEU A C 1
ATOM 744 O O . LEU A 1 107 ? -2.796 8.316 6.959 1.00 96.00 107 LEU A O 1
ATOM 748 N N . ASP A 1 108 ? -3.115 9.226 9.006 1.00 95.06 108 ASP A N 1
ATOM 749 C CA . ASP A 1 108 ? -1.704 9.303 9.375 1.00 95.06 108 ASP A CA 1
ATOM 750 C C . ASP A 1 108 ? -1.298 8.113 10.250 1.00 95.06 108 ASP A C 1
ATOM 752 O O . ASP A 1 108 ? -1.730 7.965 11.402 1.00 95.06 108 ASP A O 1
ATOM 756 N N . LEU A 1 109 ? -0.413 7.257 9.728 1.00 93.81 109 LEU A N 1
ATOM 757 C CA . LEU A 1 109 ? 0.160 6.141 10.483 1.00 93.81 109 LEU A CA 1
ATOM 758 C C . LEU A 1 109 ? 1.676 6.259 10.590 1.00 93.81 109 LEU A C 1
ATOM 760 O O . LEU A 1 109 ? 2.398 6.283 9.595 1.00 93.81 109 LEU A O 1
ATOM 764 N N . ASN A 1 110 ? 2.188 6.212 11.819 1.00 91.81 110 ASN A N 1
ATOM 765 C CA . ASN A 1 110 ? 3.626 6.186 12.074 1.00 91.81 110 ASN A CA 1
ATOM 766 C C . ASN A 1 110 ? 4.047 4.865 12.720 1.00 91.81 110 ASN A C 1
ATOM 768 O O . ASN A 1 110 ? 3.500 4.475 13.747 1.00 91.81 110 ASN A O 1
ATOM 772 N N . GLY A 1 111 ? 5.050 4.171 12.183 1.00 90.12 111 GLY A N 1
ATOM 773 C CA . GLY A 1 111 ? 5.535 2.946 12.834 1.00 90.12 111 GLY A CA 1
ATOM 774 C C . GLY A 1 111 ? 4.577 1.760 12.678 1.00 90.12 111 GLY A C 1
ATOM 775 O O . GLY A 1 111 ? 4.221 1.114 13.661 1.00 90.12 111 GLY A O 1
ATOM 776 N N . LEU A 1 112 ? 4.121 1.495 11.455 1.00 92.81 112 LEU A N 1
ATOM 777 C CA . LEU A 1 112 ? 3.182 0.420 11.153 1.00 92.81 112 LEU A CA 1
ATOM 778 C C . LEU A 1 112 ? 3.908 -0.893 10.830 1.00 92.81 112 LEU A C 1
ATOM 780 O O . LEU A 1 112 ? 4.708 -0.959 9.898 1.00 92.81 112 LEU A O 1
ATOM 784 N N . THR A 1 113 ? 3.562 -1.968 11.534 1.00 95.12 113 THR A N 1
ATOM 785 C CA . THR A 1 113 ? 3.864 -3.340 11.103 1.00 95.12 113 THR A CA 1
ATOM 786 C C . THR A 1 113 ? 2.571 -4.080 10.794 1.00 95.12 113 THR A C 1
ATOM 788 O O . THR A 1 113 ? 1.617 -4.003 11.565 1.00 95.12 113 THR A O 1
ATOM 791 N N . GLY A 1 114 ? 2.512 -4.846 9.709 1.00 95.50 114 GLY A N 1
ATOM 792 C CA . GLY A 1 114 ? 1.369 -5.735 9.553 1.00 95.50 114 GLY A CA 1
ATOM 793 C C . GLY A 1 114 ? 1.430 -6.744 8.426 1.00 95.50 114 GLY A C 1
ATOM 794 O O . GLY A 1 114 ? 2.316 -6.706 7.578 1.00 95.50 114 GLY A O 1
ATOM 795 N N . TYR A 1 115 ? 0.476 -7.671 8.476 1.00 96.94 115 TYR A N 1
ATOM 796 C CA . TYR A 1 115 ? 0.324 -8.801 7.568 1.00 96.94 115 TYR A CA 1
ATOM 797 C C . TYR A 1 115 ? -1.113 -8.838 7.056 1.00 96.94 115 TYR A C 1
ATOM 799 O O . TYR A 1 115 ? -2.042 -9.002 7.850 1.00 96.94 115 TYR A O 1
ATOM 807 N N . GLY A 1 116 ? -1.310 -8.711 5.742 1.00 95.19 116 GLY A N 1
ATOM 808 C CA . GLY A 1 116 ? -2.636 -8.767 5.130 1.00 95.19 116 GLY A CA 1
ATOM 809 C C . GLY A 1 116 ? -2.935 -7.661 4.127 1.00 95.19 116 GLY A C 1
ATOM 810 O O . GLY A 1 116 ? -2.080 -7.280 3.327 1.00 95.19 116 GLY A O 1
ATOM 811 N N . ILE A 1 117 ? -4.189 -7.209 4.117 1.00 95.31 117 ILE A N 1
ATOM 812 C CA . ILE A 1 117 ? -4.680 -6.181 3.195 1.00 95.31 117 ILE A CA 1
ATOM 813 C C . ILE A 1 117 ? -4.989 -4.915 3.990 1.00 95.31 117 ILE A C 1
ATOM 815 O O . ILE A 1 117 ? -5.866 -4.943 4.847 1.00 95.31 117 ILE A O 1
ATOM 819 N N . LEU A 1 118 ? -4.292 -3.819 3.697 1.00 95.69 118 LEU A N 1
ATOM 820 C CA . LEU A 1 118 ? -4.621 -2.484 4.191 1.00 95.69 118 LEU A CA 1
ATOM 821 C C . LEU A 1 118 ? -5.474 -1.774 3.141 1.00 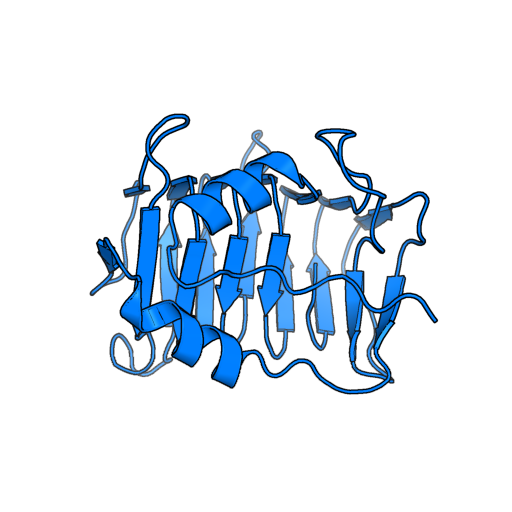95.69 118 LEU A C 1
ATOM 823 O O . LEU A 1 118 ? -5.053 -1.628 1.994 1.00 95.69 118 LEU A O 1
ATOM 827 N N . ILE A 1 119 ? -6.669 -1.355 3.534 1.00 95.12 119 ILE A N 1
ATOM 828 C CA . ILE A 1 119 ? -7.652 -0.693 2.682 1.00 95.12 119 ILE A CA 1
ATOM 829 C C . ILE A 1 119 ? -7.928 0.684 3.274 1.00 95.12 119 ILE A C 1
ATOM 831 O O . ILE A 1 119 ? -8.449 0.783 4.384 1.00 95.12 119 ILE A O 1
ATOM 835 N N . VAL A 1 120 ? -7.629 1.737 2.522 1.00 95.00 120 VAL A N 1
ATOM 836 C CA . VAL A 1 120 ? -7.916 3.115 2.930 1.00 95.00 120 VAL A CA 1
ATOM 837 C C . VAL A 1 120 ? -8.825 3.768 1.902 1.00 95.00 120 VAL A C 1
ATOM 839 O O . VAL A 1 120 ? -8.510 3.841 0.712 1.00 95.00 120 VAL A O 1
ATOM 842 N N . LYS A 1 121 ? -9.984 4.230 2.368 1.00 94.94 121 LYS A N 1
ATOM 843 C CA . LYS A 1 121 ? -10.862 5.110 1.605 1.00 94.94 121 LYS A CA 1
ATOM 844 C C . LYS A 1 121 ? -10.530 6.557 1.976 1.00 94.94 121 LYS A C 1
ATOM 846 O O . LYS A 1 121 ? -10.882 6.997 3.064 1.00 94.94 121 LYS A O 1
ATOM 851 N N . GLY A 1 122 ? -9.864 7.264 1.073 1.00 93.56 122 GLY A N 1
ATOM 852 C CA . GLY A 1 122 ? -9.249 8.579 1.282 1.00 93.56 122 GLY A CA 1
ATOM 853 C C . GLY A 1 122 ? -7.746 8.520 1.005 1.00 93.56 122 GLY A C 1
ATOM 854 O O . GLY A 1 122 ? -7.308 7.633 0.265 1.00 93.56 122 GLY A O 1
ATOM 855 N N . ASP A 1 123 ? -6.995 9.441 1.597 1.00 94.75 123 ASP A N 1
ATOM 856 C CA . ASP A 1 123 ? -5.539 9.541 1.482 1.00 94.75 123 ASP A CA 1
ATOM 857 C C . ASP A 1 123 ? -4.845 8.798 2.640 1.00 94.75 123 ASP A C 1
ATOM 859 O O . ASP A 1 123 ? -5.436 8.558 3.698 1.00 94.75 123 ASP A O 1
ATOM 863 N N . LEU A 1 124 ? -3.603 8.365 2.418 1.00 94.69 124 LEU A N 1
ATOM 864 C CA . LEU A 1 124 ? -2.800 7.631 3.396 1.00 94.69 124 LEU A CA 1
ATOM 865 C C . LEU A 1 124 ? -1.390 8.215 3.479 1.00 94.69 124 LEU A C 1
ATOM 867 O O . LEU A 1 124 ? -0.643 8.123 2.501 1.00 94.69 124 LEU A O 1
ATOM 871 N N . ASP A 1 125 ? -0.997 8.663 4.670 1.00 93.69 125 ASP A N 1
ATOM 872 C CA . ASP A 1 125 ? 0.389 8.985 4.996 1.00 93.69 125 ASP A CA 1
ATOM 873 C C . ASP A 1 125 ? 1.019 7.914 5.904 1.00 93.69 125 ASP A C 1
ATOM 875 O O . ASP A 1 125 ? 0.543 7.602 7.000 1.00 93.69 125 ASP A O 1
ATOM 879 N N . LEU A 1 126 ? 2.122 7.323 5.438 1.00 91.56 126 LEU A N 1
ATOM 880 C CA . LEU A 1 126 ? 2.915 6.337 6.164 1.00 91.56 126 LEU A CA 1
ATOM 881 C C . LEU A 1 126 ? 4.281 6.910 6.544 1.00 91.56 126 LEU A C 1
ATOM 883 O O . LEU A 1 126 ? 5.206 6.982 5.729 1.00 91.56 126 LEU A O 1
ATOM 887 N N . GLY A 1 127 ? 4.447 7.211 7.829 1.00 88.06 127 GLY A N 1
ATOM 888 C CA . GLY A 1 127 ? 5.705 7.646 8.428 1.00 88.06 127 GLY A CA 1
ATOM 889 C C . GLY A 1 127 ? 6.355 6.605 9.347 1.00 88.06 127 GLY A C 1
ATOM 890 O O . GLY A 1 127 ? 5.844 5.513 9.613 1.00 88.06 127 GLY A O 1
ATOM 891 N N . GLY A 1 128 ? 7.512 6.961 9.909 1.00 84.25 128 GLY A N 1
ATOM 892 C CA . GLY A 1 128 ? 8.165 6.143 10.939 1.00 84.25 128 GLY A CA 1
ATOM 893 C C . GLY A 1 128 ? 8.675 4.816 10.392 1.00 84.25 128 GLY A C 1
ATOM 894 O O . GLY A 1 128 ? 9.169 4.777 9.278 1.00 84.25 128 GLY A O 1
ATOM 895 N N . ASN A 1 129 ? 8.646 3.728 11.166 1.00 86.25 129 ASN A N 1
ATOM 896 C CA . ASN A 1 129 ? 9.065 2.395 10.706 1.00 86.25 129 ASN A CA 1
ATOM 897 C C . ASN A 1 129 ? 7.908 1.599 10.078 1.00 86.25 129 ASN A C 1
ATOM 899 O O . ASN A 1 129 ? 7.087 1.055 10.804 1.00 86.25 129 ASN A O 1
ATOM 903 N N . LEU A 1 130 ? 7.870 1.509 8.748 1.00 88.94 130 LEU A N 1
ATOM 904 C CA . LEU A 1 130 ? 6.878 0.742 7.997 1.00 88.94 130 LEU A CA 1
ATOM 905 C C . LEU A 1 130 ? 7.438 -0.632 7.609 1.00 88.94 130 LEU A C 1
ATOM 907 O O . LEU A 1 130 ? 8.458 -0.718 6.918 1.00 88.94 130 LEU A O 1
ATOM 911 N N . ASN A 1 131 ? 6.732 -1.688 8.009 1.00 92.81 131 ASN A N 1
ATOM 912 C CA . ASN A 1 131 ? 6.953 -3.052 7.546 1.00 92.81 131 ASN A CA 1
ATOM 913 C C . ASN A 1 131 ? 5.614 -3.745 7.249 1.00 92.81 131 ASN A C 1
ATOM 915 O O . ASN A 1 131 ? 4.940 -4.228 8.160 1.00 92.81 131 ASN A O 1
ATOM 919 N N . TRP A 1 132 ? 5.221 -3.779 5.977 1.00 95.00 132 TRP A N 1
ATOM 920 C CA . TRP A 1 132 ? 3.955 -4.374 5.553 1.00 95.00 132 TRP A CA 1
ATOM 921 C C . TRP A 1 132 ? 4.168 -5.607 4.682 1.00 95.00 132 TRP A C 1
ATOM 923 O O . TRP A 1 132 ? 4.917 -5.573 3.709 1.00 95.00 132 TRP A O 1
ATOM 933 N N . HIS A 1 133 ? 3.451 -6.675 5.007 1.00 96.19 133 HIS A N 1
ATOM 934 C CA . HIS A 1 133 ? 3.483 -7.967 4.340 1.00 96.19 133 HIS A CA 1
ATOM 935 C C . HIS A 1 133 ? 2.115 -8.248 3.706 1.00 96.19 133 HIS A C 1
ATOM 937 O O . HIS A 1 133 ? 1.188 -8.724 4.363 1.00 96.19 133 HIS A O 1
ATOM 943 N N . GLY A 1 134 ? 1.960 -7.918 2.425 1.00 93.94 134 GLY A N 1
ATOM 944 C CA . GLY A 1 134 ? 0.722 -8.119 1.678 1.00 93.94 134 GLY A CA 1
ATOM 945 C C . GLY A 1 134 ? 0.365 -6.938 0.780 1.00 93.94 134 GLY A C 1
ATOM 946 O O . GLY A 1 134 ? 1.207 -6.405 0.062 1.00 93.94 134 GLY A O 1
ATOM 947 N N . LEU A 1 135 ? -0.911 -6.557 0.764 1.00 93.06 135 LEU A N 1
ATOM 948 C CA . LEU A 1 135 ? -1.453 -5.597 -0.198 1.00 93.06 135 LEU A CA 1
ATOM 949 C C . LEU A 1 135 ? -1.877 -4.299 0.495 1.00 93.06 135 LEU A C 1
ATOM 951 O O . LEU A 1 135 ? -2.553 -4.341 1.516 1.00 93.06 135 LEU A O 1
ATOM 955 N N . ILE A 1 136 ? -1.514 -3.156 -0.081 1.00 94.19 136 ILE A N 1
ATOM 956 C CA . ILE A 1 136 ? -2.004 -1.832 0.317 1.00 94.19 136 ILE A CA 1
ATOM 957 C C . ILE A 1 136 ? -2.840 -1.274 -0.837 1.00 94.19 136 ILE A C 1
ATOM 959 O O . ILE A 1 136 ? -2.363 -1.222 -1.973 1.00 94.19 136 ILE A O 1
ATOM 963 N N . ILE A 1 137 ? -4.082 -0.881 -0.554 1.00 92.88 137 ILE A N 1
ATOM 964 C CA . ILE A 1 137 ? -5.030 -0.322 -1.523 1.00 92.88 137 ILE A CA 1
ATOM 965 C C . ILE A 1 137 ? -5.591 0.975 -0.964 1.00 92.88 137 ILE A C 1
ATOM 967 O O . ILE A 1 137 ? -6.206 0.974 0.102 1.00 92.88 137 ILE A O 1
ATOM 971 N N . VAL A 1 138 ? -5.418 2.063 -1.705 1.00 92.88 138 VAL A N 1
ATOM 972 C CA . VAL A 1 138 ? -5.837 3.396 -1.272 1.00 92.88 138 VAL A CA 1
ATOM 973 C C . VAL A 1 138 ? -6.609 4.075 -2.391 1.00 92.88 138 VAL A C 1
ATOM 975 O O . VAL A 1 138 ? -6.127 4.143 -3.521 1.00 92.88 138 VAL A O 1
ATOM 978 N N . SER A 1 139 ? -7.825 4.544 -2.102 1.00 92.00 139 SER A N 1
ATOM 979 C CA . SER A 1 139 ? -8.653 5.221 -3.112 1.00 92.00 139 SER A CA 1
ATOM 980 C C . SER A 1 139 ? -8.143 6.615 -3.474 1.00 92.00 139 SER A C 1
ATOM 982 O O . SER A 1 139 ? -8.581 7.166 -4.473 1.00 92.00 139 SER A O 1
ATOM 984 N N . GLY A 1 140 ? -7.276 7.203 -2.658 1.00 90.50 140 GLY A N 1
ATOM 985 C CA . GLY A 1 140 ? -6.658 8.499 -2.899 1.00 90.50 140 GLY A CA 1
ATOM 986 C C . GLY A 1 140 ? -5.148 8.403 -3.113 1.00 90.50 140 GLY A C 1
ATOM 987 O O . GLY A 1 140 ? -4.655 7.520 -3.831 1.00 90.50 140 GLY A O 1
ATOM 988 N N . ASN A 1 141 ? -4.426 9.337 -2.503 1.00 90.25 141 ASN A N 1
ATOM 989 C CA . ASN A 1 141 ? -2.971 9.433 -2.534 1.00 90.25 141 ASN A CA 1
ATOM 990 C C . ASN A 1 141 ? -2.318 8.529 -1.487 1.00 90.25 141 ASN A C 1
ATOM 992 O O . ASN A 1 141 ? -2.890 8.249 -0.435 1.00 90.25 141 ASN A O 1
ATOM 996 N N . VAL A 1 142 ? -1.094 8.088 -1.781 1.00 90.06 142 VAL A N 1
ATOM 997 C CA . VAL A 1 142 ? -0.253 7.368 -0.817 1.00 90.06 142 VAL A CA 1
ATOM 998 C C . VAL A 1 142 ? 1.070 8.085 -0.670 1.00 90.06 142 VAL A C 1
ATOM 1000 O O . VAL A 1 142 ? 1.860 8.127 -1.611 1.00 90.06 142 VAL A O 1
ATOM 1003 N N . SER A 1 143 ? 1.351 8.559 0.529 1.00 89.69 143 SER A N 1
ATOM 1004 C CA . SER A 1 143 ? 2.633 9.146 0.882 1.00 89.69 143 SER A CA 1
ATOM 1005 C C . SER A 1 143 ? 3.396 8.177 1.780 1.00 89.69 143 SER A C 1
ATOM 1007 O O . SER A 1 143 ? 2.843 7.588 2.706 1.00 89.69 143 SER A O 1
ATOM 1009 N N . MET A 1 144 ? 4.668 7.930 1.471 1.00 87.69 144 MET A N 1
ATOM 1010 C CA . MET A 1 144 ? 5.546 7.105 2.300 1.00 87.69 144 MET A CA 1
ATOM 1011 C C . MET A 1 144 ? 6.814 7.879 2.621 1.00 87.69 144 MET A C 1
ATOM 1013 O O . MET A 1 144 ? 7.638 8.137 1.742 1.00 87.69 144 MET A O 1
ATOM 1017 N N . HIS A 1 145 ? 7.000 8.190 3.898 1.00 83.44 145 HIS A N 1
ATOM 1018 C CA . HIS A 1 145 ? 8.110 8.987 4.396 1.00 83.44 145 HIS A CA 1
ATOM 1019 C C . HIS A 1 145 ? 9.104 8.105 5.161 1.00 83.44 145 HIS A C 1
ATOM 1021 O O . HIS A 1 145 ? 8.957 7.789 6.345 1.00 83.44 145 HIS A O 1
ATOM 1027 N N . GLY A 1 146 ? 10.165 7.692 4.473 1.00 70.19 146 GLY A N 1
ATOM 1028 C CA . GLY A 1 146 ? 11.258 6.923 5.048 1.00 70.19 146 GLY A CA 1
ATOM 1029 C C . GLY A 1 146 ? 12.263 7.793 5.806 1.00 70.19 146 GLY A C 1
ATOM 1030 O O . GLY A 1 146 ? 13.005 8.559 5.202 1.00 70.19 146 GLY A O 1
ATOM 1031 N N . GLY A 1 147 ? 12.373 7.602 7.123 1.00 61.09 147 GLY A N 1
ATOM 1032 C CA . GLY A 1 147 ? 13.454 8.151 7.953 1.00 61.09 147 GLY A CA 1
ATOM 1033 C C . GLY A 1 147 ? 14.278 7.063 8.659 1.00 61.09 147 GLY A C 1
ATOM 1034 O O . GLY A 1 147 ? 13.726 6.036 9.068 1.00 61.09 147 GLY A O 1
ATOM 1035 N N . GLY A 1 148 ? 15.587 7.301 8.825 1.00 59.22 148 GLY A N 1
ATOM 1036 C CA . GLY A 1 148 ? 16.512 6.451 9.598 1.00 59.22 148 GLY A CA 1
ATOM 1037 C C . GLY A 1 148 ? 17.384 5.483 8.778 1.00 59.22 148 GLY A C 1
ATOM 1038 O O . GLY A 1 148 ? 17.444 5.553 7.552 1.00 59.22 148 GLY A O 1
ATOM 1039 N N . SER A 1 149 ? 18.104 4.589 9.469 1.00 55.16 149 SER A N 1
ATOM 1040 C CA . SER A 1 149 ? 18.980 3.564 8.866 1.00 55.16 149 SER A CA 1
ATOM 1041 C C . SER A 1 149 ? 18.209 2.410 8.214 1.00 55.16 149 SER A C 1
ATOM 1043 O O . SER A 1 149 ? 18.680 1.820 7.231 1.00 55.16 149 SER A O 1
ATOM 1045 N N . ASP A 1 150 ? 17.014 2.117 8.722 1.00 55.34 150 ASP A N 1
ATOM 1046 C CA . ASP A 1 150 ? 16.209 0.968 8.313 1.00 55.34 150 ASP A CA 1
ATOM 1047 C C . ASP A 1 150 ? 15.330 1.320 7.110 1.00 55.34 150 ASP A C 1
ATOM 1049 O O . ASP A 1 150 ? 14.654 2.351 7.085 1.00 55.34 150 ASP A O 1
ATOM 1053 N N . ALA A 1 151 ? 15.369 0.466 6.084 1.00 61.38 151 ALA A N 1
ATOM 1054 C CA . ALA A 1 151 ? 14.498 0.608 4.923 1.00 61.38 151 ALA A CA 1
ATOM 1055 C C . ALA A 1 151 ? 13.041 0.407 5.351 1.00 61.38 151 ALA A C 1
ATOM 1057 O O . ALA A 1 151 ? 12.745 -0.546 6.071 1.00 61.38 151 ALA A O 1
ATOM 1058 N N . LYS A 1 152 ? 12.139 1.275 4.888 1.00 67.75 152 LYS A N 1
ATOM 1059 C CA . LYS A 1 152 ? 10.702 0.982 4.923 1.00 67.75 152 LYS A CA 1
ATOM 1060 C C . LYS A 1 152 ? 10.422 -0.086 3.887 1.00 67.75 152 LYS A C 1
ATOM 1062 O O . LYS A 1 152 ? 10.847 0.085 2.747 1.00 67.75 152 LYS A O 1
ATOM 1067 N N . ASN A 1 153 ? 9.756 -1.166 4.277 1.00 84.69 153 ASN A N 1
ATOM 1068 C CA . ASN A 1 153 ? 9.568 -2.314 3.400 1.00 84.69 153 ASN A CA 1
ATOM 1069 C C . ASN A 1 153 ? 8.086 -2.626 3.248 1.00 84.69 153 ASN A C 1
ATOM 1071 O O . ASN A 1 153 ? 7.389 -2.899 4.223 1.00 84.69 153 ASN A O 1
ATOM 1075 N N . VAL A 1 154 ? 7.629 -2.631 2.003 1.00 90.38 154 VAL A N 1
ATOM 1076 C CA . VAL A 1 154 ? 6.410 -3.329 1.612 1.00 90.38 154 VAL A CA 1
ATOM 1077 C C . VAL A 1 154 ? 6.837 -4.585 0.865 1.00 90.38 154 VAL A C 1
ATOM 1079 O O . VAL A 1 154 ? 7.441 -4.491 -0.201 1.00 90.38 154 VAL A O 1
ATOM 1082 N N . LEU A 1 155 ? 6.547 -5.751 1.436 1.00 93.25 155 LEU A N 1
ATOM 1083 C CA . LEU A 1 155 ? 6.663 -7.057 0.794 1.00 93.25 155 LEU A CA 1
ATOM 1084 C C . LEU A 1 155 ? 5.278 -7.456 0.287 1.00 93.25 155 LEU A C 1
ATOM 1086 O O . LEU A 1 155 ? 4.416 -7.871 1.059 1.00 93.25 155 LEU A O 1
ATOM 1090 N N . GLY A 1 156 ? 5.049 -7.268 -1.007 1.00 91.75 156 GLY A N 1
ATOM 1091 C CA . GLY A 1 156 ? 3.760 -7.454 -1.659 1.00 91.75 156 GLY A CA 1
ATOM 1092 C C . GLY A 1 156 ? 3.489 -6.335 -2.659 1.00 91.75 156 GLY A C 1
ATOM 1093 O O . GLY A 1 156 ? 4.302 -6.093 -3.542 1.00 91.75 156 GLY A O 1
ATOM 1094 N N . ALA A 1 157 ? 2.346 -5.657 -2.592 1.00 89.75 157 ALA A N 1
ATOM 1095 C CA . ALA A 1 157 ? 2.007 -4.640 -3.590 1.00 89.75 157 ALA A CA 1
ATOM 1096 C C . ALA A 1 157 ? 1.306 -3.417 -2.998 1.00 89.75 157 ALA A C 1
ATOM 1098 O O . ALA A 1 157 ? 0.629 -3.493 -1.978 1.00 89.75 157 ALA A O 1
ATOM 1099 N N . VAL A 1 158 ? 1.450 -2.291 -3.698 1.00 90.88 158 VAL A N 1
ATOM 1100 C CA . VAL A 1 158 ? 0.780 -1.020 -3.405 1.00 90.88 158 VAL A CA 1
ATOM 1101 C C . VAL A 1 158 ? -0.010 -0.596 -4.640 1.00 90.88 158 VAL A C 1
ATOM 1103 O O . VAL A 1 158 ? 0.538 -0.615 -5.751 1.00 90.88 158 VAL A O 1
ATOM 1106 N N . MET A 1 159 ? -1.277 -0.239 -4.439 1.00 88.81 159 MET A N 1
ATOM 1107 C CA . MET A 1 159 ? -2.184 0.308 -5.447 1.00 88.81 159 MET A CA 1
ATOM 1108 C C . MET A 1 159 ? -2.814 1.596 -4.910 1.00 88.81 159 MET A C 1
ATOM 1110 O O . MET A 1 159 ? -3.518 1.559 -3.902 1.00 88.81 159 MET A O 1
ATOM 1114 N N . ALA A 1 160 ? -2.574 2.711 -5.592 1.00 86.75 160 ALA A N 1
ATOM 1115 C CA . ALA A 1 160 ? -3.139 4.016 -5.263 1.00 86.75 160 ALA A CA 1
ATOM 1116 C C . ALA A 1 160 ? -3.805 4.627 -6.499 1.00 86.75 160 ALA A C 1
ATOM 1118 O O . ALA A 1 160 ? -3.430 4.292 -7.625 1.00 86.75 160 ALA A O 1
ATOM 1119 N N . GLN A 1 161 ? -4.788 5.510 -6.311 1.00 79.12 161 GLN A N 1
ATOM 1120 C CA . GLN A 1 161 ? -5.494 6.102 -7.445 1.00 79.12 161 GLN A CA 1
ATOM 1121 C C . GLN A 1 161 ? -4.654 7.177 -8.133 1.00 79.12 161 GLN A C 1
ATOM 1123 O O . GLN A 1 161 ? -4.457 7.090 -9.339 1.00 79.12 161 GLN A O 1
ATOM 1128 N N . THR A 1 162 ? -4.160 8.174 -7.403 1.00 71.00 162 THR A N 1
ATOM 1129 C CA . THR A 1 162 ? -3.585 9.391 -7.998 1.00 71.00 162 THR A CA 1
ATOM 1130 C C . THR A 1 162 ? -2.072 9.450 -7.884 1.00 71.00 162 THR A C 1
ATOM 1132 O O . THR A 1 162 ? -1.372 9.106 -8.834 1.00 71.00 162 THR A O 1
ATOM 1135 N N . THR A 1 163 ? -1.545 9.865 -6.740 1.00 67.12 163 THR A N 1
ATOM 1136 C CA . THR A 1 163 ? -0.116 10.134 -6.602 1.00 67.12 163 THR A CA 1
ATOM 1137 C C . THR A 1 163 ? 0.455 9.295 -5.485 1.00 67.12 163 THR A C 1
ATOM 1139 O O . THR A 1 163 ? -0.095 9.246 -4.385 1.00 67.12 163 THR A O 1
ATOM 1142 N N . SER A 1 164 ? 1.565 8.621 -5.773 1.00 69.69 164 SER A N 1
ATOM 1143 C CA . SER A 1 164 ? 2.384 8.025 -4.732 1.00 69.69 164 SER A CA 1
ATOM 1144 C C . SER A 1 164 ? 3.643 8.846 -4.531 1.00 69.69 164 SER A C 1
ATOM 1146 O O . SER A 1 164 ? 4.517 8.850 -5.401 1.00 69.69 164 SER A O 1
ATOM 1148 N N . GLU A 1 165 ? 3.725 9.545 -3.404 1.00 76.69 165 GLU A N 1
ATOM 1149 C CA . GLU A 1 165 ? 4.915 10.292 -3.025 1.00 76.69 165 GLU A CA 1
ATOM 1150 C C . GLU A 1 165 ? 5.792 9.423 -2.122 1.00 76.69 165 GLU A C 1
ATOM 1152 O O . GLU A 1 165 ? 5.432 9.066 -1.004 1.00 76.69 165 GLU A O 1
ATOM 1157 N N . LEU A 1 166 ? 6.954 9.032 -2.635 1.00 78.12 166 LEU A N 1
ATOM 1158 C CA . LEU A 1 166 ? 7.907 8.187 -1.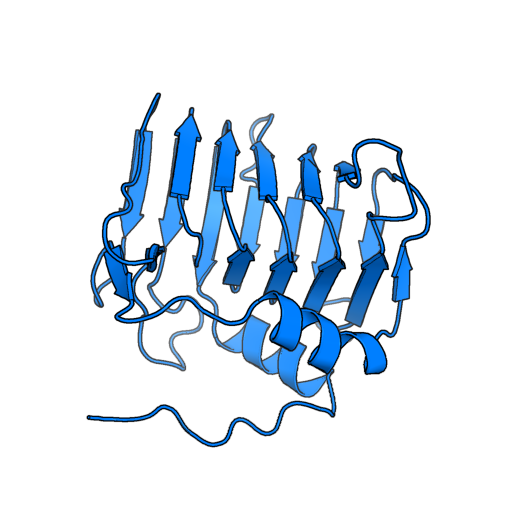928 1.00 78.12 166 LEU A CA 1
ATOM 1159 C C . LEU A 1 166 ? 9.106 9.047 -1.535 1.00 78.12 166 LEU A C 1
ATOM 1161 O O . LEU A 1 166 ? 9.911 9.436 -2.385 1.00 78.12 166 LEU A O 1
ATOM 1165 N N . GLN A 1 167 ? 9.234 9.350 -0.248 1.00 76.88 167 GLN A N 1
ATOM 1166 C CA . GLN A 1 167 ? 10.311 10.185 0.273 1.00 76.88 167 GLN A CA 1
ATOM 1167 C C . GLN A 1 167 ? 11.266 9.378 1.154 1.00 76.88 167 GLN A C 1
ATOM 1169 O O . GLN A 1 167 ? 10.857 8.515 1.927 1.00 76.88 167 GLN A O 1
ATOM 1174 N N . GLY A 1 168 ? 12.565 9.662 1.074 1.00 75.62 168 GLY A N 1
ATOM 1175 C CA . GLY A 1 168 ? 13.579 9.023 1.914 1.00 75.62 168 GLY A CA 1
ATOM 1176 C C . GLY A 1 168 ? 13.942 7.601 1.473 1.00 75.62 168 GLY A C 1
ATOM 1177 O O . GLY A 1 168 ? 14.190 7.376 0.292 1.00 75.62 168 GLY A O 1
ATOM 1178 N N . LYS A 1 169 ? 14.078 6.655 2.417 1.00 80.69 169 LYS A N 1
ATOM 1179 C CA . LYS A 1 169 ? 14.489 5.258 2.145 1.00 80.69 169 LYS A CA 1
ATOM 1180 C C . LYS A 1 169 ? 13.283 4.309 2.144 1.00 80.69 169 LYS A C 1
ATOM 1182 O O . LYS A 1 169 ? 12.945 3.745 3.188 1.00 80.69 169 LYS A O 1
ATOM 1187 N N . VAL A 1 170 ? 12.661 4.133 0.978 1.00 84.06 170 VAL A N 1
ATOM 1188 C CA . VAL A 1 170 ? 11.452 3.309 0.791 1.00 84.06 170 VAL A CA 1
ATOM 1189 C C . VAL A 1 170 ? 11.702 2.200 -0.226 1.00 84.06 170 VAL A C 1
ATOM 1191 O O . VAL A 1 170 ? 12.194 2.457 -1.325 1.00 84.06 170 VAL A O 1
ATOM 1194 N N . THR A 1 171 ? 11.317 0.979 0.135 1.00 87.56 171 THR A N 1
ATOM 1195 C CA . THR A 1 171 ? 11.399 -0.207 -0.714 1.00 87.56 171 THR A CA 1
ATOM 1196 C C . THR A 1 171 ? 10.025 -0.862 -0.842 1.00 87.56 171 THR A C 1
ATOM 1198 O O . THR A 1 171 ? 9.421 -1.260 0.154 1.00 87.56 171 THR A O 1
ATOM 1201 N N . VAL A 1 172 ? 9.551 -1.029 -2.075 1.00 89.12 172 VAL A N 1
ATOM 1202 C CA . VAL A 1 172 ? 8.369 -1.835 -2.406 1.00 89.12 172 VAL A CA 1
ATOM 1203 C C . VAL A 1 172 ? 8.836 -3.024 -3.235 1.00 89.12 172 VAL A C 1
ATOM 1205 O O . VAL A 1 172 ? 9.210 -2.863 -4.394 1.00 89.12 172 VAL A O 1
ATOM 1208 N N . ASN A 1 173 ? 8.815 -4.213 -2.645 1.00 91.50 173 ASN A N 1
ATOM 1209 C CA . ASN A 1 173 ? 9.217 -5.456 -3.290 1.00 91.50 173 ASN A CA 1
ATOM 1210 C C . ASN A 1 173 ? 7.986 -6.314 -3.547 1.00 91.50 173 ASN A C 1
ATOM 1212 O O . ASN A 1 173 ? 7.302 -6.713 -2.606 1.00 91.50 173 ASN A O 1
ATOM 1216 N N . TYR A 1 174 ? 7.732 -6.620 -4.815 1.00 91.06 174 TYR A N 1
ATOM 1217 C CA . TYR A 1 174 ? 6.685 -7.551 -5.196 1.00 91.06 174 TYR A CA 1
ATOM 1218 C C . TYR A 1 174 ? 6.923 -8.932 -4.576 1.00 91.06 174 TYR A C 1
ATOM 1220 O O . TYR A 1 174 ? 7.972 -9.537 -4.775 1.00 91.06 174 TYR A O 1
ATOM 1228 N N . ASP A 1 175 ? 5.944 -9.419 -3.815 1.00 92.44 175 ASP A N 1
ATOM 1229 C CA . ASP A 1 175 ? 5.959 -10.751 -3.210 1.00 92.44 175 ASP A CA 1
ATOM 1230 C C . ASP A 1 175 ? 4.590 -11.412 -3.386 1.00 92.44 175 ASP A C 1
ATOM 1232 O O . ASP A 1 175 ? 3.597 -11.056 -2.739 1.00 92.44 175 ASP A O 1
ATOM 1236 N N . SER A 1 176 ? 4.531 -12.368 -4.308 1.00 90.56 176 SER A N 1
ATOM 1237 C CA . SER A 1 176 ? 3.300 -13.070 -4.656 1.00 90.56 176 SER A CA 1
ATOM 1238 C C . SER A 1 176 ? 2.769 -13.942 -3.518 1.00 90.56 176 SER A C 1
ATOM 1240 O O . SER A 1 176 ? 1.555 -14.111 -3.387 1.00 90.56 176 SER A O 1
ATOM 1242 N N . CYS A 1 177 ? 3.642 -14.459 -2.653 1.00 92.25 177 CYS A N 1
ATOM 1243 C CA . CYS A 1 177 ? 3.256 -15.318 -1.541 1.00 92.25 177 CYS A CA 1
ATOM 1244 C C . CYS A 1 177 ? 2.596 -14.524 -0.423 1.00 92.25 177 CYS A C 1
ATOM 1246 O O . CYS A 1 177 ? 1.581 -14.964 0.120 1.00 92.25 177 CYS A O 1
ATOM 1248 N N . GLU A 1 178 ? 3.125 -13.345 -0.112 1.00 93.56 178 GLU A N 1
ATOM 1249 C CA . GLU A 1 178 ? 2.505 -12.429 0.844 1.00 93.56 178 GLU A CA 1
ATOM 1250 C C . GLU A 1 178 ? 1.133 -11.953 0.349 1.00 93.56 178 GLU A C 1
ATOM 1252 O O . GLU A 1 178 ? 0.149 -12.007 1.092 1.00 93.56 178 GLU A O 1
ATOM 1257 N N . ILE A 1 179 ? 1.017 -11.615 -0.940 1.00 89.69 179 ILE A N 1
ATOM 1258 C CA . ILE A 1 179 ? -0.269 -11.265 -1.563 1.00 89.69 179 ILE A CA 1
ATOM 1259 C C . ILE A 1 179 ? -1.238 -12.454 -1.543 1.00 89.69 179 ILE A C 1
ATOM 1261 O O . ILE A 1 179 ? -2.421 -12.279 -1.243 1.00 89.69 179 ILE A O 1
ATOM 1265 N N . ALA A 1 180 ? -0.769 -13.670 -1.831 1.00 89.62 180 ALA A N 1
ATOM 1266 C CA . ALA A 1 180 ? -1.604 -14.867 -1.823 1.00 89.62 180 ALA A CA 1
ATOM 1267 C C . ALA A 1 180 ? -2.110 -15.205 -0.415 1.00 89.62 180 ALA A C 1
ATOM 1269 O O . ALA A 1 180 ? -3.272 -15.577 -0.263 1.00 89.62 180 ALA A O 1
ATOM 1270 N N . LYS A 1 181 ? -1.281 -15.062 0.626 1.00 91.12 181 LYS A N 1
ATOM 1271 C CA . LYS A 1 181 ? -1.701 -15.246 2.026 1.00 91.12 181 LYS A CA 1
ATOM 1272 C C . LYS A 1 181 ? -2.718 -14.184 2.446 1.00 91.12 181 LYS A C 1
ATOM 1274 O O . LYS A 1 181 ? -3.768 -14.540 2.977 1.00 91.12 181 LYS A O 1
ATOM 1279 N N . ALA A 1 182 ? -2.458 -12.916 2.121 1.00 88.88 182 ALA A N 1
ATOM 1280 C CA . ALA A 1 182 ? -3.381 -11.810 2.368 1.00 88.88 182 ALA A CA 1
ATOM 1281 C C . ALA A 1 182 ? -4.733 -12.023 1.664 1.00 88.88 182 ALA A C 1
ATOM 1283 O O . ALA A 1 182 ? -5.791 -11.852 2.264 1.00 88.88 182 ALA A O 1
ATOM 1284 N N . SER A 1 183 ? -4.700 -12.479 0.409 1.00 85.56 183 SER A N 1
ATOM 1285 C CA . SER A 1 183 ? -5.905 -12.770 -0.373 1.00 85.56 183 SER A CA 1
ATOM 1286 C C . SER A 1 183 ? -6.652 -13.995 0.152 1.00 85.56 183 SER A C 1
ATOM 1288 O O . SER A 1 183 ? -7.870 -13.984 0.164 1.00 85.56 183 SER A O 1
ATOM 1290 N N . LYS A 1 184 ? -5.964 -15.042 0.631 1.00 83.00 184 LYS A N 1
ATOM 1291 C CA . LYS A 1 184 ? -6.606 -16.230 1.231 1.00 83.00 184 LYS A CA 1
ATOM 1292 C C . LYS A 1 184 ? -7.321 -15.920 2.542 1.00 83.00 184 LYS A C 1
ATOM 1294 O O . LYS A 1 184 ? -8.362 -16.512 2.811 1.00 83.00 184 LYS A O 1
ATOM 1299 N N . ALA A 1 185 ? -6.767 -15.017 3.349 1.00 73.69 185 ALA A N 1
ATOM 1300 C CA . ALA A 1 185 ? -7.433 -14.535 4.557 1.00 73.69 185 ALA A CA 1
ATOM 1301 C C . ALA A 1 185 ? -8.706 -13.735 4.234 1.00 73.69 185 ALA A C 1
ATOM 1303 O O . ALA A 1 185 ? -9.622 -13.648 5.049 1.00 73.69 185 ALA A O 1
ATOM 1304 N N . ASN A 1 186 ? -8.792 -13.199 3.017 1.00 65.25 186 ASN A N 1
ATOM 1305 C CA . ASN A 1 186 ? -9.943 -12.476 2.522 1.00 65.25 186 ASN A CA 1
ATOM 1306 C C . ASN A 1 186 ? -10.824 -13.395 1.647 1.00 65.25 186 ASN A C 1
ATOM 1308 O O . ASN A 1 186 ? -10.602 -13.595 0.455 1.00 65.25 186 ASN A O 1
ATOM 1312 N N . THR A 1 187 ? -11.872 -13.955 2.251 1.00 53.28 187 THR A N 1
ATOM 1313 C CA . THR A 1 187 ? -12.779 -14.929 1.607 1.00 53.28 187 THR A CA 1
ATOM 1314 C C . THR A 1 187 ? -13.539 -14.412 0.370 1.00 53.28 187 THR A C 1
ATOM 1316 O O . THR A 1 187 ? -14.218 -15.201 -0.287 1.00 53.28 187 THR A O 1
ATOM 1319 N N . THR A 1 188 ? -13.412 -13.129 -0.001 1.00 50.09 188 THR A N 1
ATOM 1320 C CA . THR A 1 188 ? -14.024 -12.564 -1.221 1.00 50.09 188 THR A CA 1
ATOM 1321 C C . THR A 1 188 ? -13.144 -12.654 -2.474 1.00 50.09 188 THR A C 1
ATOM 1323 O O . THR A 1 188 ? -13.601 -12.342 -3.576 1.00 50.09 188 THR A O 1
ATOM 1326 N N . PHE A 1 189 ? -11.911 -13.162 -2.364 1.00 43.81 189 PHE A N 1
ATOM 1327 C CA . PHE A 1 189 ? -11.034 -13.369 -3.514 1.00 43.81 189 PHE A CA 1
ATOM 1328 C C . PHE A 1 189 ? -11.213 -14.737 -4.174 1.00 43.81 189 PHE A C 1
ATOM 1330 O O . PHE A 1 189 ? -10.567 -15.715 -3.806 1.00 43.81 189 PHE A O 1
ATOM 1337 N N . THR A 1 190 ? -12.004 -14.795 -5.248 1.00 38.22 190 THR A N 1
ATOM 1338 C CA . THR A 1 190 ? -11.771 -15.811 -6.287 1.00 38.22 190 THR A CA 1
ATOM 1339 C C . THR A 1 190 ? -10.894 -15.180 -7.363 1.00 38.22 190 THR A C 1
ATOM 1341 O O . THR A 1 190 ? -11.348 -14.324 -8.122 1.00 38.22 190 THR A O 1
ATOM 1344 N N . VAL A 1 191 ? -9.614 -15.560 -7.416 1.00 43.00 191 VAL A N 1
ATOM 1345 C CA . VAL A 1 191 ? -8.716 -15.172 -8.513 1.00 43.00 191 VAL A CA 1
ATOM 1346 C C . VAL A 1 191 ? -9.178 -15.908 -9.770 1.00 43.00 191 VAL A C 1
ATOM 1348 O O . VAL A 1 191 ? -8.735 -17.013 -10.070 1.00 43.00 191 VAL A O 1
ATOM 1351 N N . ASN A 1 192 ? -10.099 -15.302 -10.514 1.00 40.38 192 ASN A N 1
ATOM 1352 C CA . ASN A 1 192 ? -10.573 -15.829 -11.788 1.00 40.38 192 ASN A CA 1
ATOM 1353 C C . ASN A 1 192 ? -9.591 -15.451 -12.905 1.00 40.38 192 ASN A C 1
ATOM 1355 O O . ASN A 1 192 ? -9.953 -14.720 -13.815 1.00 40.38 192 ASN A O 1
ATOM 1359 N N . ARG A 1 193 ? -8.363 -15.986 -12.817 1.00 47.72 193 ARG A N 1
ATOM 1360 C CA . ARG A 1 193 ? -7.339 -16.055 -13.878 1.00 47.72 193 ARG A CA 1
ATOM 1361 C C . ARG A 1 193 ? -6.804 -14.713 -14.426 1.00 47.72 193 ARG A C 1
ATOM 1363 O O . ARG A 1 193 ? -7.530 -13.783 -14.747 1.00 47.72 193 ARG A O 1
ATOM 1370 N N . TRP A 1 194 ? -5.491 -14.660 -14.647 1.00 40.19 194 TRP A N 1
ATOM 1371 C CA . TRP A 1 194 ? -4.851 -13.608 -15.439 1.00 40.19 194 TRP A CA 1
ATOM 1372 C C . TRP A 1 194 ? -5.220 -13.759 -16.925 1.00 40.19 194 TRP A C 1
ATOM 1374 O O . TRP A 1 194 ? -5.059 -14.838 -17.505 1.00 40.19 194 TRP A O 1
ATOM 1384 N N . LEU A 1 195 ? -5.732 -12.693 -17.549 1.00 36.34 195 LEU A N 1
ATOM 1385 C CA . LEU A 1 195 ? -5.994 -12.658 -18.990 1.00 36.34 195 LEU A CA 1
ATOM 1386 C C . LEU A 1 195 ? -4.663 -12.709 -19.753 1.00 36.34 195 LEU A C 1
ATOM 1388 O O . LEU A 1 195 ? -3.982 -11.700 -19.905 1.00 36.34 195 LEU A O 1
ATOM 1392 N N . SER A 1 196 ? -4.311 -13.893 -20.252 1.00 41.50 196 SER A N 1
ATOM 1393 C CA . SER A 1 196 ? -3.317 -14.058 -21.310 1.00 41.50 196 SER A CA 1
ATOM 1394 C C . SER A 1 196 ? -3.930 -13.565 -22.624 1.00 41.50 196 SER A C 1
ATOM 1396 O O . SER A 1 196 ? -4.901 -14.168 -23.093 1.00 41.50 196 SER A O 1
ATOM 1398 N N . ARG A 1 197 ? -3.400 -12.481 -23.194 1.00 38.72 197 ARG A N 1
ATOM 1399 C CA . ARG A 1 197 ? -3.512 -12.249 -24.640 1.00 38.72 197 ARG A CA 1
ATOM 1400 C C . ARG A 1 197 ? -2.494 -13.113 -25.365 1.00 38.72 197 ARG A C 1
ATOM 1402 O O . ARG A 1 197 ? -1.367 -13.227 -24.837 1.00 38.72 197 ARG A O 1
#

Secondary structure (DSSP, 8-state):
-B-SEEEEEEEEEEE-S-SSSSS----SEEEETT--EEESSEEEEE-TT-SEEEESS---HHHHHHHHGGG-SEEE-S-EES-EE-BTTB-EEEEEEGGGT-TT-EEEEES-EEEEEEEEESEEEEESS-EEEEEEEESS-EEEE--SSSPEEEEEEEEESSEEEEEEEEEEE--HHHHHHHHHHSTT---------

Sequence (197 aa):
MYGQSVTGNGNVSVVGNDNCGVESSVPAIAFDLGQSLCCGGSVSATSSAGATIDLPAPLDIAGRVASLTPSQTDVITADANNLTYGSATDYRTVYCDATVLSPDQELDLNGLTGYGILIVKGDLDLGGNLNWHGLIIVSGNVSMHGGGSDAKNVLGAVMAQTTSELQGKVTVNYDSCEIAKASKANTTFTVNRWLSR

Radius of gyration: 15.41 Å; chains: 1; bounding box: 36×36×41 Å